Protein AF-A0A9P9CIY0-F1 (afdb_monomer_lite)

Radius of gyration: 30.83 Å; chains: 1; bounding box: 72×84×63 Å

Sequence (209 aa):
MYPQQQPYSSSSFGYASPVSPTHAPMHMIDPAAQAQISQLQQELQAAHARNNALQAQNRSMQPPPLPPQTSSSHSRLNEERRRRTDARNRVFCSTNRNGISSCAWHLTRNKPKEHAPRQAPSGFLNCGCSQKETLFEDSLARNGIGSVTAGEERVHPIIRRAMLAKLEQRYGYVDGDFEIDLRTGTWFQGQDPNTWEQTAQGQERARRR

Structure (mmCIF, N/CA/C/O backbone):
data_AF-A0A9P9CIY0-F1
#
_entry.id   AF-A0A9P9CIY0-F1
#
loop_
_atom_site.group_PDB
_atom_site.id
_atom_site.type_symbol
_atom_site.label_atom_id
_atom_site.label_alt_id
_atom_site.label_comp_id
_atom_site.label_asym_id
_atom_site.label_entity_id
_atom_site.label_seq_id
_atom_site.pdbx_PDB_ins_code
_atom_site.Cartn_x
_atom_site.Cartn_y
_atom_site.Cartn_z
_atom_site.occupancy
_atom_site.B_iso_or_equiv
_atom_site.auth_seq_id
_atom_site.auth_comp_id
_atom_site.auth_asym_id
_atom_site.auth_atom_id
_atom_site.pdbx_PDB_model_num
ATOM 1 N N . MET A 1 1 ? 33.592 45.085 -37.547 1.00 42.00 1 MET A N 1
ATOM 2 C CA . MET A 1 1 ? 32.997 46.435 -37.511 1.00 42.00 1 MET A CA 1
ATOM 3 C C . MET A 1 1 ? 31.913 46.442 -36.444 1.00 42.00 1 MET A C 1
ATOM 5 O O . MET A 1 1 ? 30.862 45.864 -36.660 1.00 42.00 1 MET A O 1
ATOM 9 N N . TYR A 1 2 ? 32.219 47.012 -35.279 1.00 46.00 2 TYR A N 1
ATOM 10 C CA . TYR A 1 2 ? 31.234 47.567 -34.343 1.00 46.00 2 TYR A CA 1
ATOM 11 C C . TYR A 1 2 ? 31.210 49.080 -34.585 1.00 46.00 2 TYR A C 1
ATOM 13 O O . TYR A 1 2 ? 32.252 49.635 -34.950 1.00 46.00 2 TYR A O 1
ATOM 21 N N . PRO A 1 3 ? 30.053 49.734 -34.424 1.00 50.56 3 PRO A N 1
ATOM 22 C CA . PRO A 1 3 ? 29.887 50.633 -33.270 1.00 50.56 3 PRO A CA 1
ATOM 23 C C . PRO A 1 3 ? 28.455 50.556 -32.669 1.00 50.56 3 PRO A C 1
ATOM 25 O O . PRO A 1 3 ? 27.530 50.129 -33.348 1.00 50.56 3 PRO A O 1
ATOM 28 N N . GLN A 1 4 ? 28.309 50.639 -31.334 1.00 41.03 4 GLN A N 1
ATOM 29 C CA . GLN A 1 4 ? 27.784 51.783 -30.536 1.00 41.03 4 GLN A CA 1
ATOM 30 C C . GLN A 1 4 ? 26.322 52.174 -30.838 1.00 41.03 4 GLN A C 1
ATOM 32 O O . GLN A 1 4 ? 25.926 52.165 -31.989 1.00 41.03 4 GLN A O 1
ATOM 37 N N . GLN A 1 5 ? 25.443 52.614 -29.935 1.00 39.28 5 GLN A N 1
ATOM 38 C CA . GLN A 1 5 ? 25.351 52.880 -28.489 1.00 39.28 5 GLN A CA 1
ATOM 39 C C . GLN A 1 5 ? 23.844 53.203 -28.257 1.00 39.28 5 GLN A C 1
ATOM 41 O O . GLN A 1 5 ? 23.178 53.662 -29.185 1.00 39.28 5 GLN A O 1
ATOM 46 N N . GLN A 1 6 ? 23.287 52.984 -27.058 1.00 43.06 6 GLN A N 1
ATOM 47 C CA . GLN A 1 6 ? 21.953 53.513 -26.682 1.00 43.06 6 GLN A CA 1
ATOM 48 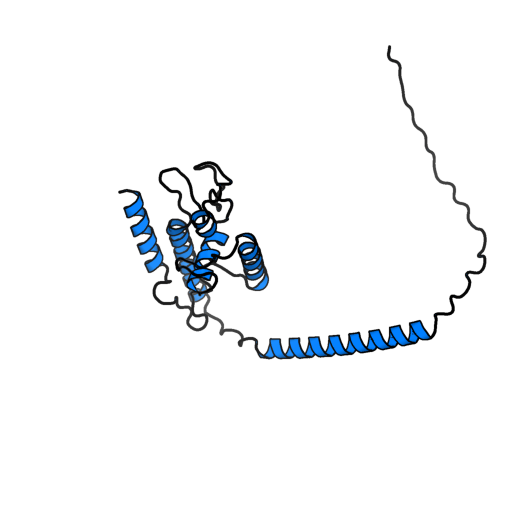C C . GLN A 1 6 ? 22.018 55.029 -26.377 1.00 43.06 6 GLN A C 1
ATOM 50 O O . GLN A 1 6 ? 23.130 55.510 -26.151 1.00 43.06 6 GLN A O 1
ATOM 55 N N . PRO A 1 7 ? 20.895 55.792 -26.313 1.00 48.75 7 PRO A N 1
ATOM 56 C CA . PRO A 1 7 ? 20.166 55.915 -25.031 1.00 48.75 7 PRO A CA 1
ATOM 57 C C . PRO A 1 7 ? 18.647 56.253 -25.082 1.00 48.75 7 PRO A C 1
ATOM 59 O O . PRO A 1 7 ? 18.113 56.785 -26.049 1.00 48.75 7 PRO A O 1
ATOM 62 N N . TYR A 1 8 ? 17.995 55.949 -23.951 1.00 37.72 8 TYR A N 1
ATOM 63 C CA . TYR A 1 8 ? 16.819 56.549 -23.289 1.00 37.72 8 TYR A CA 1
ATOM 64 C C . TYR A 1 8 ? 16.033 57.688 -23.965 1.00 37.72 8 TYR A C 1
ATOM 66 O O . TYR A 1 8 ? 16.590 58.744 -24.245 1.00 37.72 8 TYR A O 1
ATOM 74 N N . SER A 1 9 ? 14.697 57.570 -23.979 1.00 41.12 9 SER A N 1
ATOM 75 C CA . SER A 1 9 ? 13.764 58.500 -23.293 1.00 41.12 9 SER A CA 1
ATOM 76 C C . SER A 1 9 ? 12.299 58.136 -23.581 1.00 41.12 9 SER A C 1
ATOM 78 O O . SER A 1 9 ? 11.887 57.973 -24.724 1.00 41.12 9 SER A O 1
ATOM 80 N N . SER A 1 10 ? 11.474 58.010 -22.543 1.00 39.28 10 SER A N 1
ATOM 81 C CA . SER A 1 10 ? 10.015 58.083 -22.685 1.00 39.28 10 SER A CA 1
ATOM 82 C C . SER A 1 10 ? 9.456 58.770 -21.450 1.00 39.28 10 SER A C 1
ATOM 84 O O . SER A 1 10 ? 9.394 58.203 -20.361 1.00 39.28 10 SER A O 1
ATOM 86 N N . SER A 1 11 ? 9.153 60.046 -21.651 1.00 46.94 11 SER A N 1
ATOM 87 C CA . SER A 1 11 ? 8.618 60.980 -20.676 1.00 46.94 11 SER A CA 1
ATOM 88 C C . SER A 1 11 ? 7.122 60.753 -20.457 1.00 46.94 11 SER A C 1
ATOM 90 O O . SER A 1 11 ? 6.352 60.615 -21.401 1.00 46.94 11 SER A O 1
ATOM 92 N N . SER A 1 12 ? 6.765 60.724 -19.178 1.00 39.69 12 SER A N 1
ATOM 93 C CA . SER A 1 12 ? 5.656 61.419 -18.513 1.00 39.69 12 SER A CA 1
ATOM 94 C C . SER A 1 12 ? 4.345 61.705 -19.268 1.00 39.69 12 SER A C 1
ATOM 96 O O . SER A 1 12 ? 4.290 62.523 -20.178 1.00 39.69 12 SER A O 1
ATOM 98 N N . PHE A 1 13 ? 3.273 61.128 -18.715 1.00 45.28 13 PHE A N 1
ATOM 99 C CA . PHE A 1 13 ? 1.973 61.734 -18.383 1.00 45.28 13 PHE A CA 1
ATOM 100 C C . PHE A 1 13 ? 1.494 62.964 -19.176 1.00 45.28 13 PHE A C 1
ATOM 102 O O . PHE A 1 13 ? 1.947 64.084 -18.950 1.00 45.28 13 PHE A O 1
ATOM 109 N N . GLY A 1 14 ? 0.417 62.765 -19.939 1.00 39.88 14 GLY A N 1
ATOM 110 C CA . GLY A 1 14 ? -0.530 63.809 -20.325 1.00 39.88 14 GLY A CA 1
ATOM 111 C C . GLY A 1 14 ? -1.959 63.342 -20.044 1.00 39.88 14 GLY A C 1
ATOM 112 O O . GLY A 1 14 ? -2.453 62.430 -20.700 1.00 39.88 14 GLY A O 1
ATOM 113 N N . TYR A 1 15 ? -2.609 63.950 -19.051 1.00 43.97 15 TYR A N 1
ATOM 114 C CA . TYR A 1 15 ? -4.057 63.883 -18.855 1.00 43.97 15 TYR A CA 1
ATOM 115 C C . TYR A 1 15 ? -4.730 64.939 -19.739 1.00 43.97 15 TYR A C 1
ATOM 117 O O . TYR A 1 15 ? -4.345 66.102 -19.663 1.00 43.97 15 TYR A O 1
ATOM 125 N N . ALA A 1 16 ? -5.771 64.560 -20.487 1.00 40.66 16 ALA A N 1
ATOM 126 C CA . ALA A 1 16 ? -6.905 65.431 -20.819 1.00 40.66 16 ALA A CA 1
ATOM 127 C C . ALA A 1 16 ? -8.093 64.602 -21.358 1.00 40.66 16 ALA A C 1
ATOM 129 O O . ALA A 1 16 ? -8.028 64.017 -22.436 1.00 40.66 16 ALA A O 1
ATOM 130 N N . SER A 1 17 ? -9.169 64.560 -20.568 1.00 47.38 17 SER A N 1
ATOM 131 C CA . SER A 1 17 ? -10.551 64.163 -20.906 1.00 47.38 17 SER A CA 1
ATOM 132 C C . SER A 1 17 ? -11.209 65.151 -21.900 1.00 47.38 17 SER A C 1
ATOM 134 O O . SER A 1 17 ? -10.587 66.154 -22.241 1.00 47.38 17 SER A O 1
ATOM 136 N N . PRO A 1 18 ? -12.534 65.090 -22.153 1.00 52.06 18 PRO A N 1
ATOM 137 C CA . PRO A 1 18 ? -13.412 63.980 -22.551 1.00 52.06 18 PRO A CA 1
ATOM 138 C C . PRO A 1 18 ? -14.163 64.317 -23.864 1.00 52.06 18 PRO A C 1
ATOM 140 O O . PRO A 1 18 ? -14.346 65.486 -24.196 1.00 52.06 18 PRO A O 1
ATOM 143 N N . VAL A 1 19 ? -14.718 63.324 -24.568 1.00 49.69 19 VAL A N 1
ATOM 144 C CA . VAL A 1 19 ? -15.808 63.586 -25.529 1.00 49.69 19 VAL A CA 1
ATOM 145 C C . VAL A 1 19 ? -16.976 62.641 -25.249 1.00 49.69 19 VAL A C 1
ATOM 147 O O . VAL A 1 19 ? -16.803 61.438 -25.073 1.00 49.69 19 VAL A O 1
ATOM 150 N N . SER A 1 20 ? -18.139 63.269 -25.122 1.00 50.19 20 SER A N 1
ATOM 151 C CA . SER A 1 20 ? -19.445 62.805 -24.651 1.00 50.19 20 SER A CA 1
ATOM 152 C C . SER A 1 20 ? -20.074 61.630 -25.429 1.00 50.19 20 SER A C 1
ATOM 154 O O . SER A 1 20 ? -19.651 61.314 -26.540 1.00 50.19 20 SER A O 1
ATOM 156 N N . PRO A 1 21 ? -21.108 60.9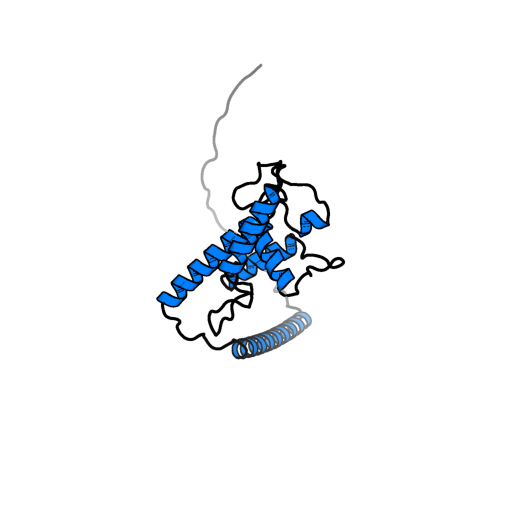81 -24.852 1.00 49.41 21 PRO A N 1
ATOM 157 C CA . PRO A 1 21 ? -21.546 59.645 -25.226 1.00 49.41 21 PRO A CA 1
ATOM 158 C C . PRO A 1 21 ? -22.520 59.677 -26.405 1.00 49.41 21 PRO A C 1
ATOM 160 O O . PRO A 1 21 ? -23.566 60.324 -26.353 1.00 49.41 21 PRO A O 1
ATOM 163 N N . THR A 1 22 ? -22.212 58.927 -27.458 1.00 50.44 22 THR A N 1
ATOM 164 C CA . THR A 1 22 ? -23.188 58.602 -28.502 1.00 50.44 22 THR A CA 1
ATOM 165 C C . THR A 1 22 ? -23.984 57.377 -28.054 1.00 50.44 22 THR A C 1
ATOM 167 O O . THR A 1 22 ? -23.409 56.386 -27.611 1.00 50.44 22 THR A O 1
ATOM 170 N N . HIS A 1 23 ? -25.312 57.488 -28.107 1.00 50.12 23 HIS A N 1
ATOM 171 C CA . HIS A 1 23 ? -26.296 56.474 -27.730 1.00 50.12 23 HIS A CA 1
ATOM 172 C C . HIS A 1 23 ? -25.893 55.036 -28.100 1.00 50.12 23 HIS A C 1
ATOM 174 O O . HIS A 1 23 ? -25.800 54.691 -29.276 1.00 50.12 23 HIS A O 1
ATOM 180 N N . ALA A 1 24 ? -25.756 54.179 -27.086 1.00 49.56 24 ALA A N 1
ATOM 181 C CA . ALA A 1 24 ? -25.871 52.741 -27.276 1.00 49.56 24 ALA A CA 1
ATOM 182 C C . ALA A 1 24 ? -27.353 52.404 -27.539 1.00 49.56 24 ALA A C 1
ATOM 184 O O . ALA A 1 24 ? -28.213 52.874 -26.786 1.00 49.56 24 ALA A O 1
ATOM 185 N N . PRO A 1 25 ? -27.695 51.611 -28.568 1.00 53.56 25 PRO A N 1
ATOM 186 C CA . PRO A 1 25 ? -29.052 51.106 -28.708 1.00 53.56 25 PRO A CA 1
ATOM 187 C C . PRO A 1 25 ? -29.365 50.204 -27.507 1.00 53.56 25 PRO A C 1
ATOM 189 O O . PRO A 1 25 ? -28.627 49.261 -27.218 1.00 53.56 25 PRO A O 1
ATOM 192 N N . MET A 1 26 ? -30.457 50.501 -26.793 1.00 51.59 26 MET A N 1
ATOM 193 C CA . MET A 1 26 ? -31.043 49.587 -25.812 1.00 51.59 26 MET A CA 1
ATOM 194 C C . MET A 1 26 ? -31.372 48.280 -26.536 1.00 51.59 26 MET A C 1
ATOM 196 O O . MET A 1 26 ? -32.333 48.216 -27.301 1.00 51.59 26 MET A O 1
ATOM 200 N N . HIS A 1 27 ? -30.547 47.253 -26.326 1.00 60.16 27 HIS A N 1
ATOM 201 C CA . HIS A 1 27 ? -30.843 45.885 -26.727 1.00 60.16 27 HIS A CA 1
ATOM 202 C C . HIS A 1 27 ? -32.187 45.500 -26.097 1.00 60.16 27 HIS A C 1
ATOM 204 O O . HIS A 1 27 ? -32.265 45.232 -24.898 1.00 60.16 27 HIS A O 1
ATOM 210 N N . MET A 1 28 ? -33.253 45.502 -26.899 1.00 58.22 28 MET A N 1
ATOM 211 C CA . MET A 1 28 ? -34.494 44.829 -26.539 1.00 58.22 28 MET A CA 1
ATOM 212 C C . MET A 1 28 ? -34.138 43.354 -26.368 1.00 58.22 28 MET A C 1
ATOM 214 O O . MET A 1 28 ? -33.798 42.674 -27.334 1.00 58.22 28 MET A O 1
ATOM 218 N N . ILE A 1 29 ? -34.098 42.891 -25.122 1.00 61.88 29 ILE A N 1
ATOM 219 C CA . ILE A 1 29 ? -33.856 41.484 -24.819 1.00 61.88 29 ILE A CA 1
ATOM 220 C C . ILE A 1 29 ? -35.045 40.719 -25.403 1.00 61.88 29 ILE A C 1
ATOM 222 O O . ILE A 1 29 ? -36.188 41.007 -25.051 1.00 61.88 29 ILE A O 1
ATOM 226 N N . ASP A 1 30 ? -34.766 39.790 -26.315 1.00 77.44 30 ASP A N 1
ATOM 227 C CA . ASP A 1 30 ? -35.775 38.967 -26.976 1.00 77.44 30 ASP A CA 1
ATOM 228 C C . ASP A 1 30 ? -36.685 38.306 -25.914 1.00 77.44 30 ASP A C 1
ATOM 230 O O . ASP A 1 30 ? -36.172 37.621 -25.021 1.00 77.44 30 ASP A O 1
ATOM 234 N N . PRO A 1 31 ? -38.016 38.510 -25.950 1.00 75.38 31 PRO A N 1
ATOM 235 C CA . PRO A 1 31 ? -38.934 37.906 -24.985 1.00 75.38 31 PRO A CA 1
ATOM 236 C C . PRO A 1 31 ? -38.856 36.371 -24.979 1.00 75.38 31 PRO A C 1
ATOM 238 O O . PRO A 1 31 ? -39.077 35.756 -23.934 1.00 75.38 31 PRO A O 1
ATOM 241 N N . ALA A 1 32 ? -38.470 35.741 -26.096 1.00 78.50 32 ALA A N 1
ATOM 242 C CA . ALA A 1 32 ? -38.203 34.306 -26.137 1.00 78.50 32 ALA A CA 1
ATOM 243 C C . ALA A 1 32 ? -36.954 33.935 -25.317 1.00 78.50 32 ALA A C 1
ATOM 245 O O . ALA A 1 32 ? -36.966 32.951 -24.576 1.00 78.50 32 ALA A O 1
ATOM 246 N N . ALA A 1 33 ? -35.906 34.763 -25.372 1.00 74.94 33 ALA A N 1
ATOM 247 C CA . ALA A 1 33 ? -34.714 34.586 -24.548 1.00 74.94 33 ALA A CA 1
ATOM 248 C C . ALA A 1 33 ? -35.019 34.805 -23.057 1.00 74.94 33 ALA A C 1
ATOM 250 O O . ALA A 1 33 ? -34.508 34.069 -22.215 1.00 74.94 33 ALA A O 1
ATOM 251 N N . GLN A 1 34 ? -35.890 35.760 -22.710 1.00 84.31 34 GLN A N 1
ATOM 252 C CA . GLN A 1 34 ? -36.326 35.966 -21.321 1.00 84.31 34 GLN A CA 1
ATOM 253 C C . GLN A 1 34 ? -37.101 34.762 -20.780 1.00 84.31 34 GLN A C 1
ATOM 255 O O . GLN A 1 34 ? -36.800 34.293 -19.683 1.00 84.31 34 GLN A O 1
ATOM 260 N N . ALA A 1 35 ? -38.037 34.214 -21.561 1.00 84.50 35 ALA A N 1
ATOM 261 C CA . ALA A 1 35 ? -38.781 33.016 -21.179 1.00 84.50 35 ALA A CA 1
ATOM 262 C C . ALA A 1 35 ? -37.852 31.807 -20.976 1.00 84.50 35 ALA A C 1
ATOM 264 O O . ALA A 1 35 ? -37.977 31.085 -19.985 1.00 84.50 35 ALA A O 1
ATOM 265 N N . GLN A 1 36 ? -36.868 31.630 -21.863 1.00 88.25 36 GLN A N 1
ATOM 266 C CA . GLN A 1 36 ? -35.876 30.563 -21.750 1.00 88.25 36 GLN A CA 1
ATOM 267 C C . GLN A 1 36 ? -34.981 30.731 -20.512 1.00 88.25 36 GLN A C 1
ATOM 269 O O . GLN A 1 36 ? -34.708 29.754 -19.814 1.00 88.25 36 GLN A O 1
ATOM 274 N N . ILE A 1 37 ? -34.558 31.959 -20.196 1.00 87.94 37 ILE A N 1
ATOM 275 C CA . ILE A 1 37 ? -33.783 32.256 -18.982 1.00 87.94 37 ILE A CA 1
ATOM 276 C C . ILE A 1 37 ? -34.601 31.925 -17.732 1.00 87.94 37 ILE A C 1
ATOM 278 O O . ILE A 1 37 ? -34.080 31.278 -16.825 1.00 87.94 37 ILE A O 1
ATOM 282 N N . SER A 1 38 ? -35.876 32.315 -17.683 1.00 91.50 38 SER A N 1
ATOM 283 C CA . SER A 1 38 ? -36.748 32.005 -16.547 1.00 91.50 38 SER A CA 1
ATOM 284 C C . SER A 1 38 ? -36.964 30.500 -16.373 1.00 91.50 38 SER A C 1
ATOM 286 O O . SER A 1 38 ? -36.884 30.000 -15.250 1.00 91.50 38 SER A O 1
ATOM 288 N N . GLN A 1 39 ? -37.161 29.760 -17.467 1.00 91.62 39 GLN A N 1
ATOM 289 C CA . GLN A 1 39 ? -37.286 28.303 -17.418 1.00 91.62 39 GLN A CA 1
ATOM 290 C C . GLN A 1 39 ? -35.998 27.642 -16.903 1.00 91.62 39 GLN A C 1
ATOM 292 O O . GLN A 1 39 ? -36.045 26.823 -15.983 1.00 91.62 39 GLN A O 1
ATOM 297 N N . LEU A 1 40 ? -34.837 28.041 -17.430 1.00 92.06 40 LEU A N 1
ATOM 298 C CA . LEU A 1 40 ? -33.540 27.518 -16.990 1.00 92.06 40 LEU A CA 1
ATOM 299 C C . LEU A 1 40 ? -33.260 27.837 -15.517 1.00 92.06 40 LEU A C 1
ATOM 301 O O . LEU A 1 40 ? -32.731 26.995 -14.792 1.00 92.06 40 LEU A O 1
ATOM 305 N N . GLN A 1 41 ? -33.639 29.028 -15.047 1.00 92.56 41 GLN A N 1
ATOM 306 C CA . GLN A 1 41 ? -33.523 29.404 -13.637 1.00 92.56 41 GLN A CA 1
ATOM 307 C C . GLN A 1 41 ? -34.388 28.513 -12.738 1.00 92.56 41 GLN A C 1
ATOM 309 O O . GLN A 1 41 ? -33.926 28.079 -11.679 1.00 92.56 41 GLN A O 1
ATOM 314 N N . GLN A 1 42 ? -35.610 28.193 -13.166 1.00 94.62 42 GLN A N 1
ATOM 315 C CA . GLN A 1 42 ? -36.506 27.301 -12.433 1.00 94.62 42 GLN A CA 1
ATOM 316 C C . GLN A 1 42 ? -35.961 25.864 -12.378 1.00 94.62 42 GLN A C 1
ATOM 318 O O . GLN A 1 42 ? -35.978 25.229 -11.319 1.00 94.62 42 GLN A O 1
ATOM 323 N N . GLU A 1 43 ? -35.409 25.363 -13.484 1.00 92.31 43 GLU A N 1
ATOM 324 C CA . GLU A 1 43 ? -34.760 24.049 -13.539 1.00 92.31 43 GLU A CA 1
ATOM 325 C C . GLU A 1 43 ? -33.527 23.975 -12.626 1.00 92.31 43 GLU A C 1
ATOM 327 O O . GLU A 1 43 ? -33.364 22.998 -11.887 1.00 92.31 43 GLU A O 1
ATOM 332 N N . LEU A 1 44 ? -32.703 25.028 -12.605 1.00 92.69 44 LEU A N 1
ATOM 333 C CA . LEU A 1 44 ? -31.554 25.155 -11.703 1.00 92.69 44 LEU A CA 1
ATOM 334 C C . LEU A 1 44 ? -31.983 25.117 -10.236 1.00 92.69 44 LEU A C 1
ATOM 336 O O . LEU A 1 44 ? -31.412 24.366 -9.445 1.00 92.69 44 LEU A O 1
ATOM 340 N N . GLN A 1 45 ? -33.018 25.874 -9.867 1.00 94.12 45 GLN A N 1
ATOM 341 C CA . GLN A 1 45 ? -33.553 25.867 -8.504 1.00 94.12 45 GLN A CA 1
ATOM 342 C C . GLN A 1 45 ? -34.072 24.479 -8.106 1.00 94.12 45 GLN A C 1
ATOM 344 O O . GLN A 1 45 ? -33.747 23.981 -7.025 1.00 94.12 45 GLN A O 1
ATOM 349 N N . ALA A 1 46 ? -34.804 23.805 -8.996 1.00 93.56 46 ALA A N 1
ATOM 350 C CA . ALA A 1 46 ? -35.293 22.449 -8.758 1.00 93.56 46 ALA A CA 1
ATOM 351 C C . ALA A 1 46 ? -34.152 21.417 -8.653 1.00 93.56 46 ALA A C 1
ATOM 353 O O . ALA A 1 46 ? -34.239 20.457 -7.880 1.00 93.56 46 ALA A O 1
ATOM 354 N N . ALA A 1 47 ? -33.074 21.583 -9.421 1.00 89.50 47 ALA A N 1
ATOM 355 C CA . ALA A 1 47 ? -31.880 20.744 -9.334 1.00 89.50 47 ALA A CA 1
ATOM 356 C C . ALA A 1 47 ? -31.092 20.991 -8.034 1.00 89.50 47 ALA A C 1
ATOM 358 O O . ALA A 1 47 ? -30.613 20.039 -7.412 1.00 89.50 47 ALA A O 1
ATOM 359 N N . HIS A 1 48 ? -31.002 22.244 -7.580 1.00 91.88 48 HIS A N 1
ATOM 360 C CA . HIS A 1 48 ? -30.393 22.598 -6.297 1.00 91.88 48 HIS A CA 1
ATOM 361 C C . HIS A 1 48 ? -31.175 22.020 -5.115 1.00 91.88 48 HIS A C 1
ATOM 363 O O . HIS A 1 48 ? -30.573 21.419 -4.225 1.00 91.88 48 HIS A O 1
ATOM 369 N N . ALA A 1 49 ? -32.506 22.119 -5.128 1.00 92.12 49 ALA A N 1
ATOM 370 C CA . ALA A 1 49 ? -33.354 21.531 -4.092 1.00 92.12 49 ALA A CA 1
ATOM 371 C C . ALA A 1 49 ? -33.166 20.006 -3.995 1.00 92.12 49 ALA A C 1
ATOM 373 O O . ALA A 1 49 ? -32.984 19.472 -2.899 1.00 92.12 49 ALA A O 1
ATOM 374 N N . ARG A 1 50 ? -33.117 19.311 -5.141 1.00 90.94 50 ARG A N 1
ATOM 375 C CA . ARG A 1 50 ? -32.839 17.865 -5.202 1.00 90.94 50 ARG A CA 1
ATOM 376 C C . ARG A 1 50 ? -31.455 17.511 -4.655 1.00 90.94 50 ARG A C 1
ATOM 378 O O . ARG A 1 50 ? -31.342 16.585 -3.857 1.00 90.94 50 ARG A O 1
ATOM 385 N N . ASN A 1 51 ? -30.417 18.262 -5.026 1.00 88.56 51 ASN A N 1
ATOM 386 C CA . ASN A 1 51 ? -29.069 18.049 -4.493 1.00 88.56 51 ASN A CA 1
ATOM 387 C C . ASN A 1 51 ? -29.006 18.259 -2.976 1.00 88.56 51 ASN A C 1
ATOM 389 O O . ASN A 1 51 ? -28.398 17.452 -2.277 1.00 88.56 51 ASN A O 1
ATOM 393 N N . ASN A 1 52 ? -29.665 19.292 -2.454 1.00 90.19 52 ASN A N 1
ATOM 394 C CA . ASN A 1 52 ? -29.708 19.551 -1.016 1.00 90.19 52 ASN A CA 1
ATOM 395 C C . ASN A 1 52 ? -30.432 18.430 -0.258 1.00 90.19 52 ASN A C 1
ATOM 397 O O . ASN A 1 52 ? -29.953 17.995 0.788 1.00 90.19 52 ASN A O 1
ATOM 401 N N . ALA A 1 53 ? -31.536 17.911 -0.803 1.00 86.31 53 ALA A N 1
ATOM 402 C CA . ALA A 1 53 ? -32.253 16.777 -0.221 1.00 86.31 53 ALA A CA 1
ATOM 403 C C . ALA A 1 53 ? -31.394 15.499 -0.198 1.00 86.31 53 ALA A C 1
ATOM 405 O O . ALA A 1 53 ? -31.313 14.828 0.830 1.00 86.31 53 ALA A O 1
ATOM 406 N N . LEU A 1 54 ? -30.688 15.200 -1.294 1.00 82.50 54 LEU A N 1
ATOM 407 C CA . LEU A 1 54 ? -29.758 14.067 -1.363 1.00 82.50 54 LEU A CA 1
ATOM 408 C C . LEU A 1 54 ? -28.577 14.233 -0.398 1.00 82.50 54 LEU A C 1
ATOM 410 O O . LEU A 1 54 ? -28.174 13.274 0.255 1.00 82.50 54 LEU A O 1
ATOM 414 N N . GLN A 1 55 ? -28.038 15.446 -0.250 1.00 82.00 55 GLN A N 1
ATOM 415 C CA . GLN A 1 55 ? -26.984 15.727 0.730 1.00 82.00 55 GLN A CA 1
ATOM 416 C C . GLN A 1 55 ? -27.477 15.571 2.174 1.00 82.00 55 GLN A C 1
ATOM 418 O O . GLN A 1 55 ? -26.742 15.043 3.009 1.00 82.00 55 GLN A O 1
ATOM 423 N N . ALA A 1 56 ? -28.712 15.984 2.473 1.00 79.81 56 ALA A N 1
ATOM 424 C CA . ALA A 1 56 ? -29.325 15.790 3.785 1.00 79.81 56 ALA A CA 1
ATOM 425 C C . ALA A 1 56 ? -29.537 14.298 4.100 1.00 79.81 56 ALA A C 1
ATOM 427 O O . ALA A 1 56 ? -29.189 13.849 5.192 1.00 79.81 56 ALA A O 1
ATOM 428 N N . GLN A 1 57 ? -30.008 13.509 3.128 1.00 80.31 57 GLN A N 1
ATOM 429 C CA . GLN A 1 57 ? -30.103 12.051 3.264 1.00 80.31 57 GLN A CA 1
ATOM 430 C C . GLN A 1 57 ? -28.725 11.407 3.472 1.00 80.31 57 GLN A C 1
ATOM 432 O O . GLN A 1 57 ? -28.564 10.564 4.352 1.00 80.31 57 GLN A O 1
ATOM 437 N N . ASN A 1 58 ? -27.701 11.852 2.742 1.00 74.06 58 ASN A N 1
ATOM 438 C CA . ASN A 1 58 ? -26.343 11.329 2.892 1.00 74.06 58 ASN A CA 1
ATOM 439 C C . ASN A 1 58 ? -25.743 11.654 4.275 1.00 74.06 58 ASN A C 1
ATOM 441 O O . ASN A 1 58 ? -25.056 10.825 4.863 1.00 74.06 58 ASN A O 1
ATOM 445 N N . ARG A 1 59 ? -26.067 12.824 4.852 1.00 72.56 59 ARG A N 1
ATOM 446 C CA . ARG A 1 59 ? -25.736 13.147 6.253 1.00 72.56 59 ARG A CA 1
ATOM 447 C C . ARG A 1 59 ? -26.445 12.229 7.250 1.00 72.56 59 ARG A C 1
ATOM 449 O O . ARG A 1 59 ? -25.834 11.844 8.236 1.00 72.56 59 ARG A O 1
ATOM 456 N N . SER A 1 60 ? -27.697 11.844 6.992 1.00 68.50 60 SER A N 1
ATOM 457 C CA . SER A 1 60 ? -28.437 10.915 7.865 1.00 68.50 60 SER A CA 1
ATOM 458 C C . SER A 1 60 ? -27.931 9.467 7.808 1.00 68.50 60 SER A C 1
ATOM 460 O O . SER A 1 60 ? -28.171 8.705 8.738 1.00 68.50 60 SER A O 1
ATOM 462 N N . MET A 1 61 ? -27.199 9.102 6.749 1.00 67.69 61 MET A N 1
ATOM 463 C CA . MET A 1 61 ? -26.513 7.811 6.629 1.00 67.69 61 MET A CA 1
ATOM 464 C C . MET A 1 61 ? -25.055 7.852 7.108 1.00 67.69 61 MET A C 1
ATOM 466 O O . MET A 1 61 ? -24.352 6.845 7.002 1.00 67.69 61 MET A O 1
ATOM 470 N N . GLN A 1 62 ? -24.574 8.984 7.640 1.00 63.19 62 GLN A N 1
ATOM 471 C CA . GLN A 1 62 ? -23.265 9.002 8.283 1.00 63.19 62 GLN A CA 1
ATOM 472 C C . GLN A 1 62 ? -23.322 8.159 9.563 1.00 63.19 62 GLN A C 1
ATOM 474 O O . GLN A 1 62 ? -24.236 8.340 10.370 1.00 63.19 62 GLN A O 1
ATOM 479 N N . PRO A 1 63 ? -22.357 7.245 9.771 1.00 59.72 63 PRO A N 1
ATOM 480 C CA . PRO A 1 63 ? -22.274 6.511 11.021 1.00 59.72 63 PRO A CA 1
ATOM 481 C C . PRO A 1 63 ? -22.150 7.504 12.189 1.00 59.72 63 PRO A C 1
ATOM 483 O O . PRO A 1 63 ? -21.531 8.563 12.026 1.00 59.72 63 PRO A O 1
ATOM 486 N N . PRO A 1 64 ? -22.741 7.193 13.356 1.00 66.69 64 PRO A N 1
ATOM 487 C CA . PRO A 1 64 ? -22.638 8.051 14.527 1.00 66.69 64 PRO A CA 1
ATOM 488 C C . PRO A 1 64 ? -21.164 8.319 14.872 1.00 66.69 64 PRO A C 1
ATOM 490 O O . PRO A 1 64 ? -20.308 7.465 14.610 1.00 66.69 64 PRO A O 1
ATOM 493 N N . PRO A 1 65 ? -20.849 9.490 15.458 1.00 54.69 65 PRO A N 1
ATOM 494 C CA . PRO A 1 65 ? -19.498 9.783 15.909 1.00 54.69 65 PRO A CA 1
ATOM 495 C C . PRO A 1 65 ? -19.042 8.682 16.869 1.00 54.69 65 PRO A C 1
ATOM 497 O O . PRO A 1 65 ? -19.741 8.345 17.827 1.00 54.69 65 PRO A O 1
ATOM 500 N N . LEU A 1 66 ? -17.886 8.090 16.565 1.00 60.94 66 LEU A N 1
ATOM 501 C CA . LEU A 1 66 ? -17.277 7.047 17.383 1.00 60.94 66 LEU A CA 1
ATOM 502 C C . LEU A 1 66 ? -17.086 7.570 18.820 1.00 60.94 66 LEU A C 1
ATOM 504 O O . LEU A 1 66 ? -16.744 8.745 18.995 1.00 60.94 66 LEU A O 1
ATOM 508 N N . PRO A 1 67 ? -17.297 6.730 19.852 1.00 54.12 67 PRO A N 1
ATOM 509 C CA . PRO A 1 67 ? -17.047 7.124 21.233 1.00 54.12 67 PRO A CA 1
ATOM 510 C C . PRO A 1 67 ? -15.586 7.576 21.404 1.00 54.12 67 PRO A C 1
ATOM 512 O O . PRO A 1 67 ? -14.705 7.064 20.705 1.00 54.12 67 PRO A O 1
ATOM 515 N N . PRO A 1 68 ? -15.303 8.520 22.322 1.00 49.03 68 PRO A N 1
ATOM 516 C CA . PRO A 1 68 ? -13.949 9.002 22.557 1.00 49.03 68 PRO A CA 1
ATOM 517 C C . PRO A 1 68 ? -13.088 7.848 23.074 1.00 49.03 68 PRO A C 1
ATOM 519 O O . PRO A 1 68 ? -13.216 7.422 24.222 1.00 49.03 68 PRO A O 1
ATOM 522 N N . GLN A 1 69 ? -12.227 7.309 22.212 1.00 51.50 69 GLN A N 1
ATOM 523 C CA . GLN A 1 69 ? -11.241 6.323 22.628 1.00 51.50 69 GLN A CA 1
ATOM 524 C C . GLN A 1 69 ? -10.184 7.036 23.483 1.00 51.50 69 GLN A C 1
ATOM 526 O O . GLN A 1 69 ? -9.796 8.176 23.213 1.00 51.50 69 GLN A O 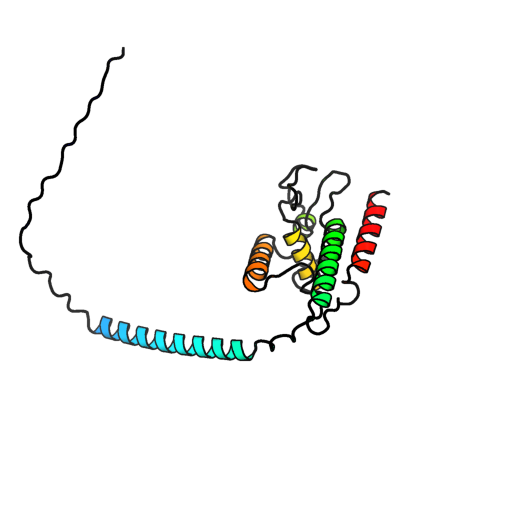1
ATOM 531 N N . THR A 1 70 ? -9.745 6.393 24.559 1.00 54.59 70 THR A N 1
ATOM 532 C CA . THR A 1 70 ? -8.791 6.981 25.499 1.00 54.59 70 THR A CA 1
ATOM 533 C C . THR A 1 70 ? -7.439 7.224 24.816 1.00 54.59 70 THR A C 1
ATOM 535 O O . THR A 1 70 ? -7.018 6.495 23.919 1.00 54.59 70 THR A O 1
ATOM 538 N N . SER A 1 71 ? -6.717 8.269 25.221 1.00 61.28 71 SER A N 1
ATOM 539 C CA . SER A 1 71 ? -5.446 8.670 24.592 1.00 61.28 71 SER A CA 1
ATOM 540 C C . SER A 1 71 ? -4.380 7.559 24.569 1.00 61.28 71 SER A C 1
ATOM 542 O O . SER A 1 71 ? -3.540 7.529 23.669 1.00 61.28 71 SER A O 1
ATOM 544 N N . SER A 1 72 ? -4.435 6.613 25.513 1.00 63.34 72 SER A N 1
ATOM 545 C CA . SER A 1 72 ? -3.540 5.452 25.581 1.00 63.34 72 SER A CA 1
ATOM 546 C C . SER A 1 72 ? -3.875 4.340 24.578 1.00 63.34 72 SER A C 1
ATOM 548 O O . SER A 1 72 ? -2.966 3.647 24.122 1.00 63.34 72 SER A O 1
ATOM 550 N N . SER A 1 73 ? -5.144 4.158 24.194 1.00 68.50 73 SER A N 1
ATOM 551 C CA . SER A 1 73 ? -5.508 3.179 23.161 1.00 68.50 73 SER A CA 1
ATOM 552 C C . SER A 1 73 ? -5.124 3.683 21.770 1.00 68.50 73 SER A C 1
ATOM 554 O O . SER A 1 73 ? -4.603 2.917 20.958 1.00 68.50 73 SER A O 1
ATOM 556 N N . HIS A 1 74 ? -5.277 4.989 21.527 1.00 73.50 74 HIS A N 1
ATOM 557 C CA . HIS A 1 74 ? -4.840 5.634 20.289 1.00 73.50 74 HIS A CA 1
ATOM 558 C C . HIS A 1 74 ? -3.325 5.541 20.071 1.00 73.50 74 HIS A C 1
ATOM 560 O O . HIS A 1 74 ? -2.886 5.243 18.960 1.00 73.50 74 HIS A O 1
ATOM 566 N N . SER A 1 75 ? -2.509 5.758 21.109 1.00 83.38 75 SER A N 1
ATOM 567 C CA . SER A 1 75 ? -1.048 5.673 20.974 1.00 83.38 75 SER A CA 1
ATOM 568 C C . SER A 1 75 ? -0.580 4.250 20.662 1.00 83.38 75 SER A C 1
ATOM 570 O O . SER A 1 75 ? 0.249 4.057 19.772 1.00 83.38 75 SER A O 1
ATOM 572 N N . ARG A 1 76 ? -1.167 3.246 21.325 1.00 88.44 76 ARG A N 1
ATOM 573 C CA . ARG A 1 76 ? -0.885 1.833 21.052 1.00 88.44 76 ARG A CA 1
ATOM 574 C C . ARG A 1 76 ? -1.235 1.457 19.612 1.00 88.44 76 ARG A C 1
ATOM 576 O O . ARG A 1 76 ? -0.415 0.851 18.928 1.00 88.44 76 ARG A O 1
ATOM 583 N N . LEU A 1 77 ? -2.429 1.821 19.150 1.00 89.50 77 LEU A N 1
ATOM 584 C CA . LEU A 1 77 ? -2.897 1.481 17.807 1.00 89.50 77 LEU A CA 1
ATOM 585 C C . LEU A 1 77 ? -2.048 2.155 16.717 1.00 89.50 77 LEU A C 1
ATOM 587 O O . LEU A 1 77 ? -1.761 1.539 15.693 1.00 89.50 77 LEU A O 1
ATOM 591 N N . ASN A 1 78 ? -1.573 3.380 16.955 1.00 91.06 78 ASN A N 1
ATOM 592 C CA . ASN A 1 78 ? -0.647 4.061 16.048 1.00 91.06 78 ASN A CA 1
ATOM 593 C C . ASN A 1 78 ? 0.702 3.335 15.938 1.00 91.06 78 ASN A C 1
ATOM 595 O O . ASN A 1 78 ? 1.218 3.165 14.832 1.00 91.06 78 ASN A O 1
ATOM 599 N N . GLU A 1 79 ? 1.257 2.869 17.058 1.00 93.94 79 GLU A N 1
ATOM 600 C CA . GLU A 1 79 ? 2.496 2.085 17.040 1.00 93.94 79 GLU A CA 1
ATOM 601 C C . GLU A 1 79 ? 2.290 0.729 16.352 1.00 93.94 79 GLU A C 1
ATOM 603 O O . GLU A 1 79 ? 3.119 0.298 15.552 1.00 93.94 79 GLU A O 1
ATOM 608 N N . GLU A 1 80 ? 1.155 0.070 16.589 1.00 94.81 80 GLU A N 1
ATOM 609 C CA . GLU A 1 80 ? 0.792 -1.152 15.871 1.00 94.81 80 GLU A CA 1
ATOM 610 C C . GLU A 1 80 ? 0.701 -0.909 14.354 1.00 94.81 80 GLU A C 1
ATOM 612 O O . GLU A 1 80 ? 1.316 -1.649 13.580 1.00 94.81 80 GLU A O 1
ATOM 617 N N . ARG A 1 81 ? 0.030 0.164 13.910 1.00 95.00 81 ARG A N 1
ATOM 618 C CA . ARG A 1 81 ? -0.030 0.550 12.487 1.00 95.00 81 ARG A CA 1
ATOM 619 C C . ARG A 1 81 ? 1.355 0.763 11.896 1.00 95.00 81 ARG A C 1
ATOM 621 O O . ARG A 1 81 ? 1.634 0.277 10.798 1.00 95.00 81 ARG A O 1
ATOM 628 N N . ARG A 1 82 ? 2.236 1.452 12.624 1.00 96.44 82 ARG A N 1
ATOM 629 C CA . ARG A 1 82 ? 3.615 1.692 12.195 1.00 96.44 82 ARG A CA 1
ATOM 630 C C . ARG A 1 82 ? 4.381 0.383 12.021 1.00 96.44 82 ARG A C 1
ATOM 632 O O . ARG A 1 82 ? 4.908 0.135 10.939 1.00 96.44 82 ARG A O 1
ATOM 639 N N . ARG A 1 83 ? 4.377 -0.492 13.033 1.00 97.56 83 ARG A N 1
ATOM 640 C CA . ARG A 1 83 ? 5.059 -1.797 12.966 1.00 97.56 83 ARG A CA 1
ATOM 641 C C . ARG A 1 83 ? 4.552 -2.658 11.814 1.00 97.56 83 ARG A C 1
ATOM 643 O O . ARG A 1 83 ? 5.350 -3.253 11.085 1.00 97.56 83 ARG A O 1
ATOM 650 N N . ARG A 1 84 ? 3.234 -2.677 11.598 1.00 96.88 84 ARG A N 1
ATOM 651 C CA . ARG A 1 84 ? 2.621 -3.366 10.457 1.00 96.88 84 ARG A CA 1
ATOM 652 C C . ARG A 1 84 ? 3.085 -2.780 9.125 1.00 96.88 84 ARG A C 1
ATOM 654 O O . ARG A 1 84 ? 3.493 -3.540 8.248 1.00 96.88 84 ARG A O 1
ATOM 661 N N . THR A 1 85 ? 3.056 -1.456 8.982 1.00 97.88 85 THR A N 1
ATOM 662 C CA . THR A 1 85 ? 3.499 -0.752 7.768 1.00 97.88 85 THR A CA 1
ATOM 663 C C . THR A 1 85 ? 4.958 -1.093 7.451 1.00 97.88 85 THR A C 1
ATOM 665 O O . THR A 1 85 ? 5.285 -1.473 6.326 1.00 97.88 85 THR A O 1
ATOM 668 N N . ASP A 1 86 ? 5.836 -1.055 8.455 1.00 97.75 86 ASP A N 1
ATOM 669 C CA . ASP A 1 86 ? 7.258 -1.383 8.310 1.00 97.75 86 ASP A CA 1
ATOM 670 C C . ASP A 1 86 ? 7.479 -2.857 7.937 1.00 97.75 86 ASP A C 1
ATOM 672 O O . ASP A 1 86 ? 8.352 -3.196 7.131 1.00 97.75 86 ASP A O 1
ATOM 676 N N . ALA A 1 87 ? 6.687 -3.770 8.501 1.00 98.06 87 ALA A N 1
ATOM 677 C CA . ALA A 1 87 ? 6.703 -5.175 8.113 1.00 98.06 87 ALA A CA 1
ATOM 678 C C . ALA A 1 87 ? 6.237 -5.379 6.663 1.00 98.06 87 ALA A C 1
ATOM 680 O O . ALA A 1 87 ? 6.916 -6.057 5.890 1.00 98.06 87 ALA A O 1
ATOM 681 N N . ARG A 1 88 ? 5.141 -4.736 6.252 1.00 97.44 88 ARG A N 1
ATOM 682 C CA . ARG A 1 88 ? 4.628 -4.811 4.877 1.00 97.44 88 ARG A CA 1
ATOM 683 C C . ARG A 1 88 ? 5.595 -4.201 3.866 1.00 97.44 88 ARG A C 1
ATOM 685 O O . ARG A 1 88 ? 5.795 -4.783 2.804 1.00 97.44 88 ARG A O 1
ATOM 692 N N . ASN A 1 89 ? 6.277 -3.109 4.202 1.00 97.50 89 ASN A N 1
ATOM 693 C CA . ASN A 1 89 ? 7.337 -2.553 3.358 1.00 97.50 89 ASN A CA 1
ATOM 694 C C . ASN A 1 89 ? 8.474 -3.558 3.117 1.00 97.50 89 ASN A C 1
ATOM 696 O O . ASN A 1 89 ? 8.944 -3.695 1.988 1.00 97.50 89 ASN A O 1
ATOM 700 N N . ARG A 1 90 ? 8.880 -4.327 4.135 1.00 96.12 90 ARG A N 1
ATOM 701 C CA . ARG A 1 90 ? 9.885 -5.400 3.981 1.00 96.12 90 ARG A CA 1
ATOM 702 C C . ARG A 1 90 ? 9.391 -6.578 3.129 1.00 96.12 90 ARG A C 1
ATOM 704 O O . ARG A 1 90 ? 10.179 -7.268 2.478 1.00 96.12 90 ARG A O 1
ATOM 711 N N . VAL A 1 91 ? 8.084 -6.817 3.121 1.00 95.38 91 VAL A N 1
ATOM 712 C CA . VAL A 1 91 ? 7.458 -7.852 2.292 1.00 95.38 91 VAL A CA 1
ATOM 713 C C . VAL A 1 91 ? 7.378 -7.395 0.833 1.00 95.38 91 VAL A C 1
ATOM 715 O O . VAL A 1 91 ? 7.942 -8.044 -0.047 1.00 95.38 91 VAL A O 1
ATOM 718 N N . PHE A 1 92 ? 6.731 -6.259 0.573 1.00 95.25 92 PHE A N 1
ATOM 719 C CA . PHE A 1 92 ? 6.324 -5.849 -0.775 1.00 95.25 92 PHE A CA 1
ATOM 720 C C . PHE A 1 92 ? 7.284 -4.886 -1.472 1.00 95.25 92 PHE A C 1
ATOM 722 O O . PHE A 1 92 ? 7.325 -4.850 -2.700 1.00 95.25 92 PHE A O 1
ATOM 729 N N . CYS A 1 93 ? 8.046 -4.099 -0.714 1.00 96.06 93 CYS A N 1
ATOM 730 C CA . CYS A 1 93 ? 8.830 -2.987 -1.257 1.00 96.06 93 CYS A CA 1
ATOM 731 C C . CYS A 1 93 ? 10.342 -3.253 -1.262 1.00 96.06 93 CYS A C 1
ATOM 733 O O . CYS A 1 93 ? 11.105 -2.443 -1.791 1.00 96.06 93 CYS A O 1
ATOM 735 N N . SER A 1 94 ? 10.797 -4.373 -0.695 1.00 93.75 94 SER A N 1
ATOM 736 C CA . SER A 1 94 ? 12.212 -4.743 -0.702 1.00 93.75 94 SER A CA 1
ATOM 737 C C . SER A 1 94 ? 12.734 -5.042 -2.104 1.00 93.75 94 SER A C 1
ATOM 739 O O . SER A 1 94 ? 12.045 -5.607 -2.954 1.00 93.75 94 SER A O 1
ATOM 741 N N . THR A 1 95 ? 13.998 -4.697 -2.327 1.00 93.69 95 THR A N 1
ATOM 742 C CA . THR A 1 95 ? 14.721 -5.056 -3.542 1.00 93.69 95 THR A CA 1
ATOM 743 C C . THR A 1 95 ? 15.098 -6.536 -3.535 1.00 93.69 95 THR A C 1
ATOM 745 O O . THR A 1 95 ? 15.366 -7.139 -2.494 1.00 93.69 95 THR A O 1
ATOM 748 N N . ASN A 1 96 ? 15.116 -7.144 -4.718 1.00 91.25 96 ASN A N 1
ATOM 749 C CA . ASN A 1 96 ? 15.674 -8.481 -4.904 1.00 91.25 96 ASN A CA 1
ATOM 750 C C . ASN A 1 96 ? 17.219 -8.448 -4.895 1.00 91.25 96 ASN A C 1
ATOM 752 O O . ASN A 1 96 ? 17.834 -7.389 -4.769 1.00 91.25 96 ASN A O 1
ATOM 756 N N . ARG A 1 97 ? 17.865 -9.608 -5.089 1.00 90.19 97 ARG A N 1
ATOM 757 C CA . ARG A 1 97 ? 19.340 -9.721 -5.165 1.00 90.19 97 ARG A CA 1
ATOM 758 C C . ARG A 1 97 ? 19.961 -8.804 -6.226 1.00 90.19 97 ARG A C 1
ATOM 760 O O . ARG A 1 97 ? 21.039 -8.249 -6.013 1.00 90.19 97 ARG A O 1
ATOM 767 N N . ASN A 1 98 ? 19.237 -8.578 -7.320 1.00 92.50 98 ASN A N 1
ATOM 768 C CA . ASN A 1 98 ? 19.659 -7.700 -8.409 1.00 92.50 98 ASN A CA 1
ATOM 769 C C . ASN A 1 98 ? 19.472 -6.215 -8.073 1.00 92.50 98 ASN A C 1
ATOM 771 O O . ASN A 1 98 ? 19.841 -5.372 -8.876 1.00 92.50 98 ASN A O 1
ATOM 775 N N . GLY A 1 99 ? 18.923 -5.868 -6.905 1.00 94.12 99 GLY A N 1
ATOM 776 C CA . GLY A 1 99 ? 18.674 -4.487 -6.509 1.00 94.12 99 GLY A CA 1
ATOM 777 C C . GLY A 1 99 ? 17.429 -3.868 -7.146 1.00 94.12 99 GLY A C 1
ATOM 778 O O . GLY A 1 99 ? 17.333 -2.645 -7.184 1.00 94.12 99 GLY A O 1
ATOM 779 N N . ILE A 1 100 ? 16.502 -4.680 -7.660 1.00 95.31 100 ILE A N 1
ATOM 780 C CA . ILE A 1 100 ? 15.266 -4.225 -8.309 1.00 95.31 100 ILE A CA 1
ATOM 781 C C . ILE A 1 100 ? 14.072 -4.488 -7.385 1.00 95.31 100 ILE A C 1
ATOM 783 O O . ILE A 1 100 ? 13.905 -5.602 -6.889 1.00 95.31 100 ILE A O 1
ATOM 787 N N . SER A 1 101 ? 13.217 -3.486 -7.199 1.00 96.25 101 SER A N 1
ATOM 788 C CA . SER A 1 101 ? 11.897 -3.577 -6.568 1.00 96.25 101 SER A CA 1
ATOM 789 C C . SER A 1 101 ? 10.801 -3.140 -7.548 1.00 96.25 101 SER A C 1
ATOM 791 O O . SER A 1 101 ? 10.985 -2.250 -8.377 1.00 96.25 101 SER A O 1
ATOM 793 N N . SER A 1 102 ? 9.641 -3.790 -7.512 1.00 95.62 102 SER A N 1
ATOM 794 C CA . SER A 1 102 ? 8.519 -3.478 -8.405 1.00 95.62 102 SER A CA 1
ATOM 795 C C . SER A 1 102 ? 7.207 -3.812 -7.714 1.00 95.62 102 SER A C 1
ATOM 797 O O . SER A 1 102 ? 7.117 -4.857 -7.077 1.00 95.62 102 SER A O 1
ATOM 799 N N . CYS A 1 103 ? 6.183 -2.972 -7.883 1.00 94.50 103 CYS A N 1
ATOM 800 C CA . CYS A 1 103 ? 4.845 -3.293 -7.389 1.00 94.50 103 CYS A CA 1
ATOM 801 C C . CYS A 1 103 ? 4.234 -4.457 -8.192 1.00 94.50 103 CYS A C 1
ATOM 803 O O . CYS A 1 103 ? 4.695 -4.768 -9.303 1.00 94.50 103 CYS A O 1
ATOM 805 N N . ALA A 1 104 ? 3.188 -5.084 -7.648 1.00 91.31 104 ALA A N 1
ATOM 806 C CA . ALA A 1 104 ? 2.555 -6.260 -8.242 1.00 91.31 104 ALA A CA 1
ATOM 807 C C . ALA A 1 104 ? 2.010 -5.976 -9.654 1.00 91.31 104 ALA A C 1
ATOM 809 O O . ALA A 1 104 ? 2.275 -6.744 -10.582 1.00 91.31 104 ALA A O 1
ATOM 810 N N . TRP A 1 105 ? 1.343 -4.837 -9.864 1.00 91.88 105 TRP A N 1
ATOM 811 C CA . TRP A 1 105 ? 0.874 -4.426 -11.190 1.00 91.88 105 TRP A CA 1
ATOM 812 C C . TRP A 1 105 ? 1.992 -4.375 -12.247 1.00 91.88 105 TRP A C 1
ATOM 814 O O . TRP A 1 105 ? 1.866 -4.969 -13.318 1.00 91.88 105 TRP A O 1
ATOM 824 N N . HIS A 1 106 ? 3.119 -3.717 -11.945 1.00 93.75 106 HIS A N 1
ATOM 825 C CA . HIS A 1 106 ? 4.244 -3.611 -12.884 1.00 93.75 106 HIS A CA 1
ATOM 826 C C . HIS A 1 106 ? 4.967 -4.948 -13.085 1.00 93.75 106 HIS A C 1
ATOM 828 O O . HIS A 1 106 ? 5.524 -5.181 -14.160 1.00 93.75 106 HIS A O 1
ATOM 834 N N . LEU A 1 107 ? 4.966 -5.819 -12.070 1.00 90.25 107 LEU A N 1
ATOM 835 C CA . LEU A 1 107 ? 5.553 -7.154 -12.156 1.00 90.25 107 LEU A CA 1
ATOM 836 C C . LEU A 1 107 ? 4.735 -8.060 -13.085 1.00 90.25 107 LEU A C 1
ATOM 838 O O . LEU A 1 107 ? 5.295 -8.629 -14.015 1.00 90.25 107 LEU A O 1
ATOM 842 N N . THR A 1 108 ? 3.414 -8.131 -12.891 1.00 88.50 108 THR A N 1
ATOM 843 C CA . THR A 1 108 ? 2.512 -8.974 -13.707 1.00 88.50 108 THR A CA 1
ATOM 844 C C . THR A 1 108 ? 2.508 -8.606 -15.190 1.00 88.50 108 THR A C 1
ATOM 846 O O . THR A 1 108 ? 2.329 -9.470 -16.040 1.00 88.50 108 THR A O 1
ATOM 849 N N . ARG A 1 109 ? 2.737 -7.330 -15.517 1.00 89.75 109 ARG A N 1
ATOM 850 C CA . ARG A 1 109 ? 2.764 -6.817 -16.899 1.00 89.75 109 ARG A CA 1
ATOM 851 C C . ARG A 1 109 ? 4.165 -6.694 -17.490 1.00 89.75 109 ARG A C 1
ATOM 853 O O . ARG A 1 109 ? 4.306 -6.119 -18.567 1.00 89.75 109 ARG A O 1
ATOM 860 N N . ASN A 1 110 ? 5.185 -7.161 -16.767 1.00 88.94 110 ASN A N 1
ATOM 861 C CA . ASN A 1 110 ? 6.597 -7.043 -17.127 1.00 88.94 110 ASN A CA 1
ATOM 862 C C . ASN A 1 110 ? 6.980 -5.643 -17.648 1.00 88.94 110 ASN A C 1
ATOM 864 O O . ASN A 1 110 ? 7.631 -5.482 -18.680 1.00 88.94 110 ASN A O 1
ATOM 868 N N . LYS A 1 111 ? 6.506 -4.602 -16.959 1.00 92.50 111 LYS A N 1
ATOM 869 C CA . LYS A 1 111 ? 6.750 -3.221 -17.375 1.00 92.50 111 LYS A CA 1
ATOM 870 C C . LYS A 1 111 ? 8.182 -2.791 -17.033 1.00 92.50 111 LYS A C 1
ATOM 872 O O . LYS A 1 111 ? 8.710 -3.217 -15.988 1.00 92.50 111 LYS A O 1
ATOM 877 N N . PRO A 1 112 ? 8.791 -1.934 -17.879 1.00 91.19 112 PRO A N 1
ATOM 878 C CA . PRO A 1 112 ? 10.138 -1.426 -17.655 1.00 91.19 112 PRO A CA 1
ATOM 879 C C . PRO A 1 112 ? 10.228 -0.689 -16.318 1.00 91.19 112 PRO A C 1
ATOM 881 O O . PRO A 1 112 ? 9.234 -0.184 -15.792 1.00 91.19 112 PRO A O 1
ATOM 884 N N . LYS A 1 113 ? 11.429 -0.684 -15.740 1.00 95.12 113 LYS A N 1
ATOM 885 C CA . LYS A 1 113 ? 11.708 0.034 -14.496 1.00 95.12 113 LYS A CA 1
ATOM 886 C C . LYS A 1 113 ? 12.082 1.472 -14.828 1.00 95.12 113 LYS A C 1
ATOM 888 O O . LYS A 1 113 ? 12.839 1.706 -15.761 1.00 95.12 113 LYS A O 1
ATOM 893 N N . GLU A 1 114 ? 11.530 2.402 -14.062 1.00 97.00 114 GLU A N 1
ATOM 894 C CA . GLU A 1 114 ? 11.808 3.833 -14.161 1.00 97.00 114 GLU A CA 1
ATOM 895 C C . GLU A 1 114 ? 13.195 4.167 -13.603 1.00 97.00 114 GLU A C 1
ATOM 897 O O . GLU A 1 114 ? 13.920 4.977 -14.171 1.00 97.00 114 GLU A O 1
ATOM 902 N N . HIS A 1 115 ? 13.600 3.493 -12.523 1.00 97.12 115 HIS A N 1
ATOM 903 C CA . HIS A 1 115 ? 14.909 3.678 -11.902 1.00 97.12 115 HIS A CA 1
ATOM 904 C C . HIS A 1 115 ? 15.782 2.437 -12.074 1.00 97.12 115 HIS A C 1
ATOM 906 O O . HIS A 1 115 ? 15.330 1.306 -11.855 1.00 97.12 115 HIS A O 1
ATOM 912 N N . ALA A 1 116 ? 17.062 2.648 -12.388 1.00 96.94 116 ALA A N 1
ATOM 913 C CA . ALA A 1 116 ? 18.045 1.573 -12.479 1.00 96.94 116 ALA A CA 1
ATOM 914 C C . ALA A 1 116 ? 18.220 0.847 -11.125 1.00 96.94 116 ALA A C 1
ATOM 916 O O . ALA A 1 116 ? 17.835 1.379 -10.076 1.00 96.94 116 ALA A O 1
ATOM 917 N N . PRO A 1 117 ? 18.784 -0.374 -11.106 1.00 96.81 117 PRO A N 1
ATOM 918 C CA . PRO A 1 117 ? 18.918 -1.150 -9.878 1.00 96.81 117 PRO A CA 1
ATOM 919 C C . PRO A 1 117 ? 19.612 -0.383 -8.746 1.00 96.81 117 PRO A C 1
ATOM 921 O O . PRO A 1 117 ? 20.648 0.241 -8.955 1.00 96.81 117 PRO A O 1
ATOM 924 N N . ARG A 1 118 ? 19.043 -0.443 -7.535 1.00 93.94 118 ARG A N 1
ATOM 925 C CA . ARG A 1 118 ? 19.493 0.280 -6.325 1.00 93.94 118 ARG A CA 1
ATOM 926 C C . ARG A 1 118 ? 19.488 1.815 -6.432 1.00 93.94 118 ARG A C 1
ATOM 928 O O . ARG A 1 118 ? 20.010 2.466 -5.536 1.00 93.94 118 ARG A O 1
ATOM 935 N N . GLN A 1 119 ? 18.883 2.388 -7.476 1.00 97.00 119 GLN A N 1
ATOM 936 C CA . GLN A 1 119 ? 18.789 3.841 -7.683 1.00 97.00 119 GLN A CA 1
ATOM 937 C C . GLN A 1 119 ? 17.380 4.416 -7.461 1.00 97.00 119 GLN A C 1
ATOM 939 O O . GLN A 1 119 ? 17.142 5.582 -7.762 1.00 97.00 119 GLN A O 1
ATOM 944 N N . ALA A 1 120 ? 16.428 3.625 -6.956 1.00 96.62 120 ALA A N 1
ATOM 945 C CA . ALA A 1 120 ? 15.112 4.154 -6.604 1.00 96.62 120 ALA A CA 1
ATOM 946 C C . ALA A 1 120 ? 15.227 5.137 -5.417 1.00 96.62 120 ALA A C 1
ATOM 948 O O . ALA A 1 120 ? 15.925 4.820 -4.447 1.00 96.62 120 ALA A O 1
ATOM 949 N N . PRO A 1 121 ? 14.550 6.301 -5.458 1.00 96.94 121 PRO A N 1
ATOM 950 C CA . PRO A 1 121 ? 14.515 7.228 -4.331 1.00 96.94 121 PRO A CA 1
ATOM 951 C C . PRO A 1 121 ? 13.942 6.589 -3.059 1.00 96.94 121 PRO A C 1
ATOM 953 O O . PRO A 1 121 ? 13.148 5.646 -3.116 1.00 96.94 121 PRO A O 1
ATOM 956 N N . SER A 1 122 ? 14.297 7.138 -1.893 1.00 94.81 122 SER A N 1
ATOM 957 C CA . SER A 1 122 ? 13.714 6.693 -0.621 1.00 94.81 122 SER A CA 1
ATOM 958 C C . SER A 1 122 ? 12.189 6.836 -0.648 1.00 94.81 122 SER A C 1
ATOM 960 O O . SER A 1 122 ? 11.664 7.874 -1.046 1.00 94.81 122 SER A O 1
ATOM 962 N N . GLY A 1 123 ? 11.476 5.784 -0.243 1.00 96.00 123 GLY A N 1
ATOM 963 C CA . GLY A 1 123 ? 10.013 5.732 -0.311 1.00 96.00 123 GLY A CA 1
ATOM 964 C C . GLY A 1 123 ? 9.440 5.323 -1.675 1.00 96.00 123 GLY A C 1
ATOM 965 O O . GLY A 1 123 ? 8.217 5.244 -1.797 1.00 96.00 123 GLY A O 1
ATOM 966 N N . PHE A 1 124 ? 10.276 5.008 -2.670 1.00 97.62 124 PHE A N 1
ATOM 967 C CA . PHE A 1 124 ? 9.861 4.586 -4.013 1.00 97.62 124 PHE A CA 1
ATOM 968 C C . PHE A 1 124 ? 10.459 3.229 -4.411 1.00 97.62 124 PHE A C 1
ATOM 970 O O . PHE A 1 124 ? 11.469 2.778 -3.872 1.00 97.62 124 PHE A O 1
ATOM 977 N N . LEU A 1 125 ? 9.803 2.555 -5.358 1.00 97.50 125 LEU A N 1
ATOM 978 C CA . LEU A 1 125 ? 10.273 1.322 -5.989 1.00 97.50 125 LEU A CA 1
ATOM 979 C C . LEU A 1 125 ? 10.933 1.627 -7.338 1.00 97.50 125 LEU A C 1
ATOM 981 O O . LEU A 1 125 ? 10.667 2.665 -7.939 1.00 97.50 125 LEU A O 1
ATOM 985 N N . ASN A 1 126 ? 11.719 0.695 -7.890 1.00 98.06 126 ASN A N 1
ATOM 986 C CA . ASN A 1 126 ? 12.328 0.889 -9.216 1.00 98.06 126 ASN A CA 1
ATOM 987 C C . ASN A 1 126 ? 11.301 1.072 -10.341 1.00 98.06 126 ASN A C 1
ATOM 989 O O . ASN A 1 126 ? 11.637 1.615 -11.384 1.00 98.06 126 ASN A O 1
ATOM 993 N N . CYS A 1 127 ? 10.054 0.636 -10.158 1.00 96.38 127 CYS A N 1
ATOM 994 C CA . CYS A 1 127 ? 8.969 0.881 -11.109 1.00 96.38 127 CYS A CA 1
ATOM 995 C C . CYS A 1 127 ? 8.314 2.273 -10.992 1.00 96.38 127 CYS A C 1
ATOM 997 O O . CYS A 1 127 ? 7.268 2.469 -11.599 1.00 96.38 127 CYS A O 1
ATOM 999 N N . GLY A 1 128 ? 8.840 3.185 -10.165 1.00 96.81 128 GLY A N 1
ATOM 1000 C CA . GLY A 1 128 ? 8.310 4.548 -10.005 1.00 96.81 128 GLY A CA 1
ATOM 1001 C C . GLY A 1 128 ? 7.108 4.682 -9.068 1.00 96.81 128 GLY A C 1
ATOM 1002 O O . GLY A 1 128 ? 6.669 5.785 -8.747 1.00 96.81 128 GLY A O 1
ATOM 1003 N N . CYS A 1 129 ? 6.554 3.566 -8.588 1.00 97.25 129 CYS A N 1
ATOM 1004 C CA . CYS A 1 129 ? 5.492 3.601 -7.584 1.00 97.25 129 CYS A CA 1
ATOM 1005 C C . CYS A 1 129 ? 6.062 3.934 -6.207 1.00 97.25 129 CYS A C 1
ATOM 1007 O O . CYS A 1 129 ? 7.155 3.482 -5.860 1.00 97.25 129 CYS A O 1
ATOM 1009 N N . SER A 1 130 ? 5.293 4.655 -5.395 1.00 97.81 130 SER A N 1
ATOM 1010 C CA . SER A 1 130 ? 5.653 4.846 -3.991 1.00 97.81 130 SER A CA 1
ATOM 1011 C C . SER A 1 130 ? 5.374 3.582 -3.170 1.00 97.81 130 SER A C 1
ATOM 1013 O O . SER A 1 130 ? 4.573 2.714 -3.542 1.00 97.81 130 SER A O 1
ATOM 1015 N N . GLN A 1 131 ? 6.025 3.477 -2.015 1.00 97.94 131 GLN A N 1
ATOM 1016 C CA . GLN A 1 131 ? 5.754 2.419 -1.044 1.00 97.94 131 GLN A CA 1
ATOM 1017 C C . GLN A 1 131 ? 4.291 2.458 -0.591 1.00 97.94 131 GLN A C 1
ATOM 1019 O O . GLN A 1 131 ? 3.614 1.435 -0.632 1.00 97.94 131 GLN A O 1
ATOM 1024 N N . LYS A 1 132 ? 3.764 3.652 -0.281 1.00 97.81 132 LYS A N 1
ATOM 1025 C CA . LYS A 1 132 ? 2.353 3.846 0.087 1.00 97.81 132 LYS A CA 1
ATOM 1026 C C . LYS A 1 132 ? 1.396 3.343 -0.990 1.00 97.81 132 LYS A C 1
ATOM 1028 O O . LYS A 1 132 ? 0.452 2.624 -0.685 1.00 97.81 132 LYS A O 1
ATOM 1033 N N . GLU A 1 133 ? 1.658 3.683 -2.253 1.00 97.38 133 GLU A N 1
ATOM 1034 C CA . GLU A 1 133 ? 0.857 3.199 -3.380 1.00 97.38 133 GLU A CA 1
ATOM 1035 C C . GLU A 1 133 ? 0.876 1.674 -3.471 1.00 97.38 133 GLU A C 1
ATOM 1037 O O . GLU A 1 133 ? -0.148 1.069 -3.764 1.00 97.38 133 GLU A O 1
ATOM 1042 N N . THR A 1 134 ? 2.029 1.053 -3.229 1.00 96.69 134 THR A N 1
ATOM 1043 C CA . THR A 1 134 ? 2.185 -0.405 -3.296 1.00 96.69 134 THR A CA 1
ATOM 1044 C C . THR A 1 134 ? 1.446 -1.101 -2.155 1.00 96.69 134 THR A C 1
ATOM 1046 O O . THR A 1 134 ? 0.752 -2.087 -2.390 1.00 96.69 134 THR A O 1
ATOM 1049 N N . LEU A 1 135 ? 1.534 -0.567 -0.934 1.00 97.06 135 LEU A N 1
ATOM 1050 C CA . LEU A 1 135 ? 0.785 -1.091 0.209 1.00 97.06 135 LEU A CA 1
ATOM 1051 C C . LEU A 1 135 ? -0.723 -0.929 0.018 1.00 97.06 135 LEU A C 1
ATOM 1053 O O . LEU A 1 135 ? -1.477 -1.858 0.294 1.00 97.06 135 LEU A O 1
ATOM 1057 N N . PHE A 1 136 ? -1.152 0.212 -0.520 1.00 97.12 136 PHE A N 1
ATOM 1058 C CA . PHE A 1 136 ? -2.550 0.453 -0.854 1.00 97.12 136 PHE A CA 1
ATOM 1059 C C . PHE A 1 136 ? -3.052 -0.500 -1.950 1.00 97.12 136 PHE A C 1
ATOM 1061 O O . PHE A 1 136 ? -4.147 -1.035 -1.822 1.00 97.12 136 PHE A O 1
ATOM 1068 N N . GLU A 1 137 ? -2.248 -0.785 -2.985 1.00 95.00 137 GLU A N 1
ATOM 1069 C CA . GLU A 1 137 ? -2.573 -1.796 -4.011 1.00 95.00 137 GLU A CA 1
ATOM 1070 C C . GLU A 1 137 ? -2.858 -3.169 -3.388 1.00 95.00 137 GLU A C 1
ATOM 1072 O O . GLU A 1 137 ? -3.823 -3.836 -3.760 1.00 95.00 137 GLU A O 1
ATOM 1077 N N . ASP A 1 138 ? -2.014 -3.597 -2.449 1.00 93.38 138 ASP A N 1
ATOM 1078 C CA . ASP A 1 138 ? -2.172 -4.885 -1.776 1.00 93.38 138 ASP A CA 1
ATOM 1079 C C . ASP A 1 138 ? -3.387 -4.898 -0.840 1.00 93.38 138 ASP A C 1
ATOM 1081 O O . ASP A 1 138 ? -4.144 -5.868 -0.852 1.00 93.38 138 ASP A O 1
ATOM 1085 N N . SER A 1 139 ? -3.623 -3.823 -0.082 1.00 94.06 139 SER A N 1
ATOM 1086 C CA . SER A 1 139 ? -4.818 -3.702 0.763 1.00 94.06 139 SER A CA 1
ATOM 1087 C C . SER A 1 139 ? -6.106 -3.729 -0.062 1.00 94.06 139 SER A C 1
ATOM 1089 O O . SER A 1 139 ? -7.037 -4.443 0.299 1.00 94.06 139 SER A O 1
ATOM 1091 N N . LEU A 1 140 ? -6.160 -3.042 -1.209 1.00 93.00 140 LEU A N 1
ATOM 1092 C CA . LEU A 1 140 ? -7.306 -3.130 -2.122 1.00 93.00 140 LEU A CA 1
ATOM 1093 C C . LEU A 1 140 ? -7.549 -4.574 -2.573 1.00 93.00 140 LEU A C 1
ATOM 1095 O O . LEU A 1 140 ? -8.659 -5.085 -2.432 1.00 93.00 140 LEU A O 1
ATOM 1099 N N . ALA A 1 141 ? -6.502 -5.259 -3.030 1.00 90.00 141 ALA A N 1
ATOM 1100 C CA . ALA A 1 141 ? -6.625 -6.620 -3.536 1.00 90.00 141 ALA A CA 1
ATOM 1101 C C . ALA A 1 141 ? -7.069 -7.623 -2.458 1.00 90.00 141 ALA A C 1
ATOM 1103 O O . ALA A 1 141 ? -7.868 -8.517 -2.734 1.00 90.00 141 ALA A O 1
ATOM 1104 N N . ARG A 1 142 ? -6.594 -7.461 -1.216 1.00 88.56 142 ARG A N 1
ATOM 1105 C CA . ARG A 1 142 ? -7.023 -8.268 -0.058 1.00 88.56 142 ARG A CA 1
ATOM 1106 C C . ARG A 1 142 ? -8.490 -8.065 0.305 1.00 88.56 142 ARG A C 1
ATOM 1108 O 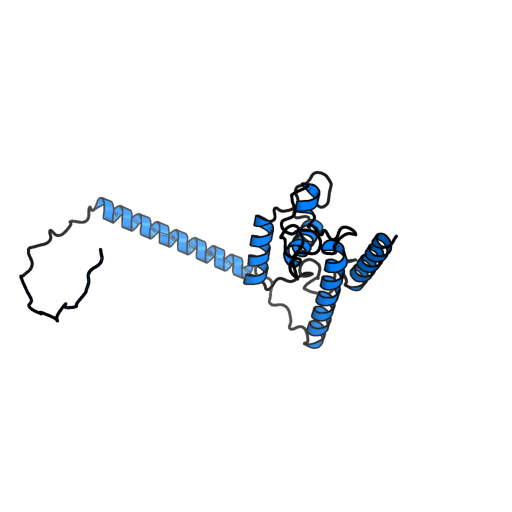O . ARG A 1 142 ? -9.108 -8.989 0.819 1.00 88.56 142 ARG A O 1
ATOM 1115 N N . ASN A 1 143 ? -9.032 -6.890 0.005 1.00 89.19 143 ASN A N 1
ATOM 1116 C CA . ASN A 1 143 ? -10.430 -6.532 0.231 1.00 89.19 143 ASN A CA 1
ATOM 1117 C C . ASN A 1 143 ? -11.289 -6.693 -1.040 1.00 89.19 143 ASN A C 1
ATOM 1119 O O . ASN A 1 143 ? -12.359 -6.101 -1.149 1.00 89.19 143 ASN A O 1
ATOM 1123 N N . GLY A 1 144 ? -10.827 -7.487 -2.015 1.00 86.31 144 GLY A N 1
ATOM 1124 C CA . GLY A 1 144 ? -11.593 -7.836 -3.215 1.00 86.31 144 GLY A CA 1
ATOM 1125 C C . GLY A 1 144 ? -11.622 -6.763 -4.309 1.00 86.31 144 GLY A C 1
ATOM 1126 O O . GLY A 1 144 ? -12.354 -6.913 -5.283 1.00 86.31 144 GLY A O 1
ATOM 1127 N N . ILE A 1 145 ? -10.830 -5.693 -4.193 1.00 86.62 145 ILE A N 1
ATOM 1128 C CA . ILE A 1 145 ? -10.742 -4.624 -5.196 1.00 86.62 145 ILE A CA 1
ATOM 1129 C C . ILE A 1 145 ? -9.487 -4.836 -6.049 1.00 86.62 145 ILE A C 1
ATOM 1131 O O . ILE A 1 145 ? -8.374 -4.514 -5.634 1.00 86.62 145 ILE A O 1
ATOM 1135 N N . GLY A 1 146 ? -9.675 -5.356 -7.265 1.00 73.00 146 GLY A N 1
ATOM 1136 C CA . GLY A 1 146 ? -8.574 -5.757 -8.148 1.00 73.00 146 GLY A CA 1
ATOM 1137 C C . GLY A 1 146 ? -7.874 -6.995 -7.589 1.00 73.00 146 GLY A C 1
ATOM 1138 O O . GLY A 1 146 ? -6.936 -6.885 -6.802 1.00 73.00 146 GLY A O 1
ATOM 1139 N N . SER A 1 147 ? -8.371 -8.178 -7.950 1.00 67.31 147 SER A N 1
ATOM 1140 C CA . SER A 1 147 ? -8.083 -9.430 -7.246 1.00 67.31 147 SER A CA 1
ATOM 1141 C C . S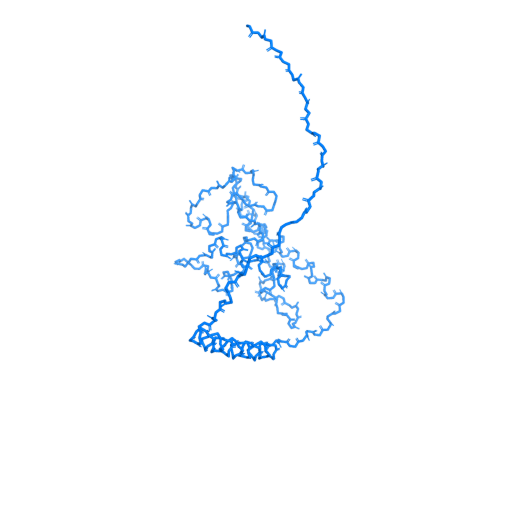ER A 1 147 ? -6.609 -9.875 -7.246 1.00 67.31 147 SER A C 1
ATOM 1143 O O . SER A 1 147 ? -5.762 -9.464 -8.045 1.00 67.31 147 SER A O 1
ATOM 1145 N N . VAL A 1 148 ? -6.316 -10.763 -6.291 1.00 58.81 148 VAL A N 1
ATOM 1146 C CA . VAL A 1 148 ? -5.052 -11.487 -6.106 1.00 58.81 148 VAL A CA 1
ATOM 1147 C C . VAL A 1 148 ? -4.965 -12.737 -7.000 1.00 58.81 148 VAL A C 1
ATOM 1149 O O . VAL A 1 148 ? -3.863 -13.251 -7.199 1.00 58.81 148 VAL A O 1
ATOM 1152 N N . THR A 1 149 ? -6.083 -13.228 -7.548 1.00 56.06 149 THR A N 1
ATOM 1153 C CA . THR A 1 149 ? -6.132 -14.446 -8.376 1.00 56.06 149 THR A CA 1
ATOM 1154 C C . THR A 1 149 ? -5.596 -14.237 -9.793 1.00 56.06 149 THR A C 1
ATOM 1156 O O . THR A 1 149 ? -5.744 -13.179 -10.405 1.00 56.06 149 THR A O 1
ATOM 1159 N N . ALA A 1 150 ? -4.955 -15.280 -10.327 1.00 44.59 150 ALA A N 1
ATOM 1160 C CA . ALA A 1 150 ? -4.444 -15.298 -11.691 1.00 44.59 150 ALA A CA 1
ATOM 1161 C C . ALA A 1 150 ? -5.604 -15.162 -12.694 1.00 44.59 150 ALA A C 1
ATOM 1163 O O . ALA A 1 150 ? -6.446 -16.050 -12.785 1.00 44.59 150 ALA A O 1
ATOM 1164 N N . GLY A 1 151 ? -5.638 -14.045 -13.423 1.00 52.56 151 GLY A N 1
ATOM 1165 C CA . GLY A 1 151 ? -6.644 -13.756 -14.451 1.00 52.56 151 GLY A CA 1
ATOM 1166 C C . GLY A 1 151 ? -7.322 -12.392 -14.309 1.00 52.56 151 GLY A C 1
ATOM 1167 O O . GLY A 1 151 ? -7.843 -11.887 -15.297 1.00 52.56 151 GLY A O 1
ATOM 1168 N N . GLU A 1 152 ? -7.263 -11.759 -13.134 1.00 58.34 152 GLU A N 1
ATOM 1169 C CA . GLU A 1 152 ? -7.897 -10.456 -12.898 1.00 58.34 152 GLU A CA 1
ATOM 1170 C C . GLU A 1 152 ? -6.894 -9.298 -12.783 1.00 58.34 152 GLU A C 1
ATOM 1172 O O . GLU A 1 152 ? -5.741 -9.436 -12.362 1.00 58.34 152 GLU A O 1
ATOM 1177 N N . GLU A 1 153 ? -7.334 -8.121 -13.226 1.00 70.50 153 GLU A N 1
ATOM 1178 C CA . GLU A 1 153 ? -6.501 -6.939 -13.404 1.00 70.50 153 GLU A CA 1
ATOM 1179 C C . GLU A 1 153 ? -6.304 -6.189 -12.077 1.00 70.50 153 GLU A C 1
ATOM 1181 O O . GLU A 1 153 ? -7.222 -5.574 -11.535 1.00 70.50 153 GLU A O 1
ATOM 1186 N N . ARG A 1 154 ? -5.066 -6.211 -11.554 1.00 86.00 154 ARG A N 1
ATOM 1187 C CA . ARG A 1 154 ? -4.628 -5.302 -10.480 1.00 86.00 154 ARG A CA 1
ATOM 1188 C C . ARG A 1 154 ? -4.986 -3.859 -10.844 1.00 86.00 154 ARG A C 1
ATOM 1190 O O . ARG A 1 154 ? -4.858 -3.460 -12.003 1.00 86.00 154 ARG A O 1
ATOM 1197 N N . VAL A 1 155 ? -5.367 -3.060 -9.848 1.00 89.44 155 VAL A N 1
ATOM 1198 C CA . VAL A 1 155 ? -5.768 -1.665 -10.071 1.00 89.44 155 VAL A CA 1
ATOM 1199 C C . VAL A 1 155 ? -4.625 -0.878 -10.715 1.00 89.44 155 VAL A C 1
ATOM 1201 O O . VAL A 1 155 ? -3.510 -0.827 -10.186 1.00 89.44 155 VAL A O 1
ATOM 1204 N N . HIS A 1 156 ? -4.917 -0.246 -11.854 1.00 91.00 156 HIS A N 1
ATOM 1205 C CA . HIS A 1 156 ? -3.949 0.537 -12.616 1.00 91.00 156 HIS A CA 1
ATOM 1206 C C . HIS A 1 156 ? -3.294 1.636 -11.747 1.00 91.00 156 HIS A C 1
ATOM 1208 O O . HIS A 1 156 ? -4.011 2.310 -10.997 1.00 91.00 156 HIS A O 1
ATOM 1214 N N . PRO A 1 157 ? -1.973 1.897 -11.871 1.00 93.31 157 PRO A N 1
ATOM 1215 C CA . PRO A 1 157 ? -1.259 2.857 -11.024 1.00 93.31 157 PRO A CA 1
ATOM 1216 C C . PRO A 1 157 ? -1.884 4.256 -10.982 1.00 93.31 157 PRO A C 1
ATOM 1218 O O . PRO A 1 157 ? -1.968 4.852 -9.912 1.00 93.31 157 PRO A O 1
ATOM 1221 N N . ILE A 1 158 ? -2.376 4.758 -12.122 1.00 93.31 158 ILE A N 1
ATOM 1222 C CA . ILE A 1 158 ? -3.040 6.074 -12.211 1.00 93.31 158 ILE A CA 1
ATOM 1223 C C . ILE A 1 158 ? -4.302 6.124 -11.339 1.00 93.31 158 ILE A C 1
ATOM 1225 O O . ILE A 1 158 ? -4.461 7.047 -10.541 1.00 93.31 158 ILE A O 1
ATOM 1229 N N . ILE A 1 159 ? -5.177 5.120 -11.460 1.00 93.25 159 ILE A N 1
ATOM 1230 C CA . ILE A 1 159 ? -6.436 5.049 -10.702 1.00 93.25 159 ILE A CA 1
ATOM 1231 C C . ILE A 1 159 ? -6.120 4.921 -9.215 1.00 93.25 159 ILE A C 1
ATOM 1233 O O . ILE A 1 159 ? -6.614 5.691 -8.396 1.00 93.25 159 ILE A O 1
ATOM 1237 N N . ARG A 1 160 ? -5.225 3.994 -8.876 1.00 94.38 160 ARG A N 1
ATOM 1238 C CA . ARG A 1 160 ? -4.805 3.747 -7.502 1.00 94.38 160 ARG A CA 1
ATOM 1239 C C . ARG A 1 160 ? -4.226 4.996 -6.833 1.00 94.38 160 ARG A C 1
ATOM 1241 O O . ARG A 1 160 ? -4.602 5.301 -5.707 1.00 94.38 160 ARG A O 1
ATOM 1248 N N . ARG A 1 161 ? -3.333 5.722 -7.514 1.00 95.88 161 ARG A N 1
ATOM 1249 C CA . ARG A 1 161 ? -2.736 6.970 -7.010 1.00 95.88 161 ARG A CA 1
ATOM 1250 C C . ARG A 1 161 ? -3.805 8.024 -6.738 1.00 95.88 161 ARG A C 1
ATOM 1252 O O . ARG A 1 161 ? -3.795 8.638 -5.675 1.00 95.88 161 ARG A O 1
ATOM 1259 N N . ALA A 1 162 ? -4.736 8.210 -7.674 1.00 96.56 162 ALA A N 1
ATOM 1260 C CA . ALA A 1 162 ? -5.825 9.167 -7.510 1.00 96.56 162 ALA A CA 1
ATOM 1261 C C . ALA A 1 162 ? -6.742 8.794 -6.331 1.00 96.56 162 ALA A C 1
ATOM 1263 O O . ALA A 1 162 ? -7.094 9.661 -5.533 1.00 96.56 162 ALA A O 1
ATOM 1264 N N . MET A 1 163 ? -7.085 7.509 -6.188 1.00 96.00 163 MET A N 1
ATOM 1265 C CA . MET A 1 163 ? -7.882 7.008 -5.064 1.00 96.00 163 MET A CA 1
ATOM 1266 C C . MET A 1 163 ? -7.174 7.228 -3.728 1.00 96.00 163 MET A C 1
ATOM 1268 O O . MET A 1 163 ? -7.773 7.803 -2.821 1.00 96.00 163 MET A O 1
ATOM 1272 N N . LEU A 1 164 ? -5.901 6.834 -3.620 1.00 97.38 164 LEU A N 1
ATOM 1273 C CA . LEU A 1 164 ? -5.113 7.008 -2.402 1.00 97.38 164 LEU A CA 1
ATOM 1274 C C . LEU A 1 164 ? -5.055 8.481 -1.990 1.00 97.38 164 LEU A C 1
ATOM 1276 O O . LEU A 1 164 ? -5.388 8.805 -0.856 1.00 97.38 164 LEU A O 1
ATOM 1280 N N . ALA A 1 165 ? -4.734 9.377 -2.928 1.00 97.38 165 ALA A N 1
ATOM 1281 C CA . ALA A 1 165 ? -4.671 10.810 -2.655 1.00 97.38 165 ALA A CA 1
ATOM 1282 C C . ALA A 1 165 ? -6.010 11.360 -2.137 1.00 97.38 165 ALA A C 1
ATOM 1284 O O . ALA A 1 165 ? -6.034 12.179 -1.221 1.00 97.38 165 ALA A O 1
ATOM 1285 N N . LYS A 1 166 ? -7.142 10.897 -2.687 1.00 97.81 166 LYS A N 1
ATOM 1286 C CA . LYS A 1 166 ? -8.471 11.309 -2.213 1.00 97.81 166 LYS A CA 1
ATOM 1287 C C . LYS A 1 166 ? -8.807 10.753 -0.834 1.00 97.81 166 LYS A C 1
ATOM 1289 O O . LYS A 1 166 ? -9.412 11.475 -0.042 1.00 97.81 166 LYS A O 1
ATOM 1294 N N . LEU A 1 167 ? -8.419 9.516 -0.540 1.00 96.56 167 LEU A N 1
ATOM 1295 C CA . LEU A 1 167 ? -8.640 8.901 0.766 1.00 96.56 167 LEU A CA 1
ATOM 1296 C C . LEU A 1 167 ? -7.775 9.549 1.854 1.00 96.56 167 LEU A C 1
ATOM 1298 O O . LEU A 1 167 ? -8.294 9.883 2.917 1.00 96.56 167 LEU A O 1
ATOM 1302 N N . GLU A 1 168 ? -6.499 9.814 1.569 1.00 95.94 168 GLU A N 1
ATOM 1303 C CA . GLU A 1 168 ? -5.612 10.566 2.464 1.00 95.94 168 GLU A CA 1
ATOM 1304 C C . GLU A 1 168 ? -6.167 11.979 2.702 1.00 95.94 168 GLU A C 1
ATOM 1306 O O . GLU A 1 168 ? -6.337 12.393 3.846 1.00 95.94 168 GLU A O 1
ATOM 1311 N N . GLN A 1 169 ? -6.536 12.700 1.636 1.00 95.75 169 GLN A N 1
ATOM 1312 C CA . GLN A 1 169 ? -7.015 14.083 1.733 1.00 95.75 169 GLN A CA 1
ATOM 1313 C C . GLN A 1 169 ? -8.328 14.213 2.516 1.00 95.75 169 GLN A C 1
ATOM 1315 O O . GLN A 1 169 ? -8.493 15.156 3.286 1.00 95.75 169 GLN A O 1
ATOM 1320 N N . ARG A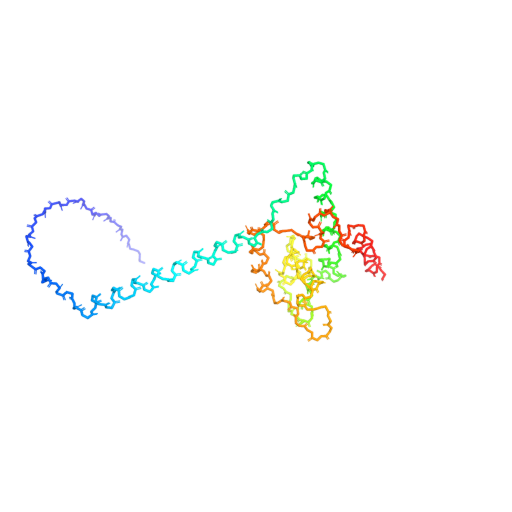 1 170 ? -9.299 13.328 2.265 1.00 97.12 170 ARG A N 1
ATOM 1321 C CA . ARG A 1 170 ? -10.663 13.486 2.794 1.00 97.12 170 ARG A CA 1
ATOM 1322 C C . ARG A 1 170 ? -10.892 12.748 4.107 1.00 97.12 170 ARG A C 1
ATOM 1324 O O . ARG A 1 170 ? -11.722 13.191 4.896 1.00 97.12 170 ARG A O 1
ATOM 1331 N N . TYR A 1 171 ? -10.194 11.637 4.316 1.00 93.81 171 TYR A N 1
ATOM 1332 C CA . TYR A 1 171 ? -10.444 10.730 5.435 1.00 93.81 171 TYR A CA 1
ATOM 1333 C C . TYR A 1 171 ? -9.198 10.456 6.279 1.00 93.81 171 TYR A C 1
ATOM 1335 O O . TYR A 1 171 ? -9.299 9.732 7.262 1.00 93.81 171 TYR A O 1
ATOM 1343 N N . GLY A 1 172 ? -8.039 11.025 5.928 1.00 93.88 172 GLY A N 1
ATOM 1344 C CA . GLY A 1 172 ? -6.799 10.784 6.664 1.00 93.88 172 GLY A CA 1
ATOM 1345 C C . GLY A 1 172 ? -6.333 9.332 6.580 1.00 93.88 172 GLY A C 1
ATOM 1346 O O . GLY A 1 172 ? -5.738 8.843 7.536 1.00 93.88 172 GLY A O 1
ATOM 1347 N N . TYR A 1 173 ? -6.633 8.651 5.467 1.00 94.88 173 TYR A N 1
ATOM 1348 C CA . TYR A 1 173 ? -6.320 7.234 5.286 1.00 94.88 173 TYR A CA 1
ATOM 1349 C C . TYR A 1 173 ? -4.849 6.916 5.572 1.00 94.88 173 TYR A C 1
ATOM 1351 O O . TYR A 1 173 ? -3.944 7.603 5.092 1.00 94.88 173 TYR A O 1
ATOM 1359 N N . VAL A 1 174 ? -4.615 5.812 6.275 1.00 94.19 174 VAL A N 1
ATOM 1360 C CA . VAL A 1 174 ? -3.296 5.206 6.471 1.00 94.19 174 VAL A CA 1
ATOM 1361 C C . VAL A 1 174 ? -3.351 3.689 6.272 1.00 94.19 174 VAL A C 1
ATOM 1363 O O . VAL A 1 174 ? -4.407 3.063 6.362 1.00 94.19 174 VAL A O 1
ATOM 1366 N N . ASP A 1 175 ? -2.193 3.077 6.000 1.00 95.81 175 ASP A N 1
ATOM 1367 C CA . ASP A 1 175 ? -2.089 1.616 5.881 1.00 95.81 175 ASP A CA 1
ATOM 1368 C C . ASP A 1 175 ? -2.647 0.927 7.137 1.00 95.81 175 ASP A C 1
ATOM 1370 O O . ASP A 1 175 ? -2.328 1.295 8.271 1.00 95.81 175 ASP A O 1
ATOM 1374 N N . GLY A 1 176 ? -3.501 -0.073 6.918 1.00 94.50 176 GLY A N 1
ATOM 1375 C CA . GLY A 1 176 ? -4.198 -0.791 7.980 1.00 94.50 176 GLY A CA 1
ATOM 1376 C C . GLY A 1 176 ? -5.634 -0.337 8.238 1.00 94.50 176 GLY A C 1
ATOM 1377 O O . GLY A 1 176 ? -6.356 -1.070 8.905 1.00 94.50 176 GLY A O 1
ATOM 1378 N N . ASP A 1 177 ? -6.089 0.804 7.704 1.00 94.25 177 ASP A N 1
ATOM 1379 C CA . ASP A 1 177 ? -7.463 1.282 7.941 1.00 94.25 177 ASP A CA 1
ATOM 1380 C C . ASP A 1 177 ? -8.543 0.315 7.435 1.00 94.25 177 ASP A C 1
ATOM 1382 O O . ASP A 1 177 ? -9.600 0.210 8.049 1.00 94.25 177 ASP A O 1
ATOM 1386 N N . PHE A 1 178 ? -8.283 -0.426 6.353 1.00 94.38 178 PHE A N 1
ATOM 1387 C CA . PHE A 1 178 ? -9.212 -1.455 5.867 1.00 94.38 178 PHE A CA 1
ATOM 1388 C C . PHE A 1 178 ? -9.161 -2.748 6.681 1.00 94.38 178 PHE A C 1
ATOM 1390 O O . PHE A 1 178 ? -10.040 -3.592 6.549 1.00 94.38 178 PHE A O 1
ATOM 1397 N N . GLU A 1 179 ? -8.133 -2.925 7.508 1.00 95.19 179 GLU A N 1
ATOM 1398 C CA . GLU A 1 179 ? -7.880 -4.163 8.236 1.00 95.19 179 GLU A CA 1
ATOM 1399 C C . GLU A 1 179 ? -8.111 -4.052 9.751 1.00 95.19 179 GLU A C 1
ATOM 1401 O O . GLU A 1 179 ? -7.799 -4.986 10.493 1.00 95.19 179 GLU A O 1
ATOM 1406 N N . ILE A 1 180 ? -8.660 -2.925 10.209 1.00 93.00 180 ILE A N 1
ATOM 1407 C CA . ILE A 1 180 ? -9.033 -2.671 11.602 1.00 93.00 180 ILE A CA 1
ATOM 1408 C C . ILE A 1 180 ? -10.556 -2.581 11.700 1.00 93.00 180 ILE A C 1
ATOM 1410 O O . ILE A 1 180 ? -11.193 -1.817 10.976 1.00 93.00 180 ILE A O 1
ATOM 1414 N N . ASP A 1 181 ? -11.138 -3.297 12.660 1.00 89.81 181 ASP A N 1
ATOM 1415 C CA . ASP A 1 181 ? -12.514 -3.045 13.079 1.00 89.81 181 ASP A CA 1
ATOM 1416 C C . ASP A 1 181 ? -12.553 -1.725 13.865 1.00 89.81 181 ASP A C 1
ATOM 1418 O O . ASP A 1 181 ? -12.037 -1.621 14.980 1.00 89.81 181 ASP A O 1
ATOM 1422 N N . LEU A 1 182 ? -13.167 -0.697 13.274 1.00 82.62 182 LEU A N 1
ATOM 1423 C CA . LEU A 1 182 ? -13.266 0.642 13.864 1.00 82.62 182 LEU A CA 1
ATOM 1424 C C . LEU A 1 182 ? -14.059 0.676 15.178 1.00 82.62 182 LEU A C 1
ATOM 1426 O O . LEU A 1 182 ? -13.883 1.604 15.966 1.00 82.62 182 LEU A O 1
ATOM 1430 N N . ARG A 1 183 ? -14.933 -0.307 15.425 1.00 84.50 183 ARG A N 1
ATOM 1431 C CA . ARG A 1 183 ? -15.744 -0.381 16.645 1.00 84.50 183 ARG A CA 1
ATOM 1432 C C . ARG A 1 183 ? -14.946 -0.941 17.816 1.00 84.50 183 ARG A C 1
ATOM 1434 O O . ARG A 1 183 ? -15.139 -0.499 18.944 1.00 84.50 183 ARG A O 1
ATOM 1441 N N . THR A 1 184 ? -14.087 -1.923 17.564 1.00 85.44 184 THR A N 1
ATOM 1442 C CA . THR A 1 184 ? -13.316 -2.614 18.612 1.00 85.44 184 THR A CA 1
ATOM 1443 C C . THR A 1 184 ? -11.872 -2.129 18.707 1.00 85.44 184 THR A C 1
ATOM 1445 O O . THR A 1 184 ? -11.213 -2.383 19.713 1.00 85.44 184 THR A O 1
ATOM 1448 N N . GLY A 1 185 ? -11.361 -1.457 17.672 1.00 85.50 185 GLY A N 1
ATOM 1449 C CA . GLY A 1 185 ? -9.955 -1.074 17.560 1.00 85.50 185 GLY A CA 1
ATOM 1450 C C . GLY A 1 185 ? -9.022 -2.273 17.370 1.00 85.50 185 GLY A C 1
ATOM 1451 O O . GLY A 1 185 ? -7.835 -2.175 17.672 1.00 85.50 185 GLY A O 1
ATOM 1452 N N . THR A 1 186 ? -9.540 -3.416 16.912 1.00 90.19 186 THR A N 1
ATOM 1453 C CA . THR A 1 186 ? -8.760 -4.649 16.745 1.00 90.19 186 THR A CA 1
ATOM 1454 C C . THR A 1 186 ? -8.520 -4.964 15.278 1.00 90.19 186 THR A C 1
ATOM 1456 O O . THR A 1 186 ? -9.405 -4.792 14.443 1.00 90.19 186 THR A O 1
ATOM 1459 N N . TRP A 1 187 ? -7.342 -5.502 14.978 1.00 93.88 187 TRP A N 1
ATOM 1460 C CA . TRP A 1 187 ? -7.015 -6.034 13.659 1.00 93.88 187 TRP A CA 1
ATOM 1461 C C . TRP A 1 187 ? -7.901 -7.228 13.301 1.00 93.88 187 TRP A C 1
ATOM 1463 O O . TRP A 1 187 ? -8.172 -8.084 14.147 1.00 93.88 187 TRP A O 1
ATOM 1473 N N . PHE A 1 188 ? -8.293 -7.328 12.033 1.00 94.62 188 PHE A N 1
ATOM 1474 C CA . PHE A 1 188 ? -8.842 -8.569 11.501 1.00 94.62 188 PHE A CA 1
ATOM 1475 C C . PHE A 1 188 ? -7.803 -9.694 11.560 1.00 94.62 188 PHE A C 1
ATOM 1477 O O . PHE A 1 188 ? -6.590 -9.464 11.614 1.00 94.62 188 PHE A O 1
ATOM 1484 N N . GLN A 1 189 ? -8.287 -10.936 11.555 1.00 92.00 189 GLN A N 1
ATOM 1485 C CA . GLN A 1 189 ? -7.445 -12.117 11.716 1.00 92.00 189 GLN A CA 1
ATOM 1486 C C . GLN A 1 189 ? -6.291 -12.136 10.699 1.00 92.00 189 GLN A C 1
ATOM 1488 O O . GLN A 1 189 ? -6.493 -12.004 9.491 1.00 92.00 189 GLN A O 1
ATOM 1493 N N . GLY A 1 190 ? -5.065 -12.296 11.205 1.00 92.88 190 GLY A N 1
ATOM 1494 C CA . GLY A 1 190 ? -3.847 -12.344 10.394 1.00 92.88 190 GLY A CA 1
ATOM 1495 C C . GLY A 1 190 ? -3.427 -11.005 9.778 1.00 92.88 190 GLY A C 1
ATOM 1496 O O . GLY A 1 190 ? -2.537 -10.981 8.929 1.00 92.88 190 GLY A O 1
ATOM 1497 N N . GLN A 1 191 ? -4.060 -9.895 10.167 1.00 94.62 191 GLN A N 1
ATOM 1498 C CA . GLN A 1 191 ? -3.679 -8.549 9.732 1.00 94.62 191 GLN A CA 1
ATOM 1499 C C . GLN A 1 191 ? -2.913 -7.757 10.787 1.00 94.62 191 GLN A C 1
ATOM 1501 O O . GLN A 1 191 ? -2.477 -6.643 10.498 1.00 94.62 191 GLN A O 1
ATOM 1506 N N . ASP A 1 192 ? -2.716 -8.331 11.971 1.00 95.12 192 ASP A N 1
ATOM 1507 C CA . ASP A 1 192 ? -1.995 -7.701 13.064 1.00 95.12 192 ASP A CA 1
ATOM 1508 C C . ASP A 1 192 ? -0.486 -7.555 12.765 1.00 95.12 192 ASP A C 1
ATOM 1510 O O . ASP A 1 192 ? 0.069 -8.256 11.906 1.00 95.12 192 ASP A O 1
ATOM 1514 N N . PRO A 1 193 ? 0.213 -6.659 13.483 1.00 96.75 193 PRO A N 1
ATOM 1515 C CA . PRO A 1 193 ? 1.625 -6.393 13.237 1.00 96.75 193 PRO A CA 1
ATOM 1516 C C . PRO A 1 193 ? 2.515 -7.623 13.420 1.00 96.75 193 PRO A C 1
ATOM 1518 O O . PRO A 1 193 ? 3.451 -7.804 12.646 1.00 96.75 193 PRO A O 1
ATOM 1521 N N . ASN A 1 194 ? 2.226 -8.490 14.395 1.00 97.25 194 ASN A N 1
ATOM 1522 C CA . ASN A 1 194 ? 3.084 -9.635 14.692 1.00 97.25 194 ASN A CA 1
ATOM 1523 C C . ASN A 1 194 ? 3.018 -10.662 13.554 1.00 97.25 194 ASN A C 1
ATOM 1525 O O . ASN A 1 194 ? 4.054 -11.180 13.135 1.00 97.25 194 ASN A O 1
ATOM 1529 N N . THR A 1 195 ? 1.827 -10.903 12.997 1.00 97.06 195 THR A N 1
ATOM 1530 C CA . THR A 1 195 ? 1.659 -11.759 11.812 1.00 97.06 195 THR A CA 1
ATOM 1531 C C . THR A 1 195 ? 2.470 -11.235 10.622 1.00 97.06 195 THR A C 1
ATOM 1533 O O . THR A 1 195 ? 3.179 -11.990 9.941 1.00 97.06 195 THR A O 1
ATOM 1536 N N . TRP A 1 196 ? 2.427 -9.925 10.375 1.00 97.38 196 TRP A N 1
ATOM 1537 C CA . TRP A 1 196 ? 3.183 -9.314 9.282 1.00 97.38 196 TRP A CA 1
ATOM 1538 C C . TRP A 1 196 ? 4.693 -9.304 9.532 1.00 97.38 196 TRP A C 1
ATOM 1540 O O . TRP A 1 196 ? 5.463 -9.552 8.604 1.00 97.38 196 TRP A O 1
ATOM 1550 N N . GLU A 1 197 ? 5.139 -9.077 10.767 1.00 97.88 197 GLU A N 1
ATOM 1551 C CA . GLU A 1 197 ? 6.550 -9.161 11.150 1.00 97.88 197 GLU A CA 1
ATOM 1552 C C . GLU A 1 197 ? 7.104 -10.575 10.939 1.00 97.88 197 GLU A C 1
ATOM 1554 O O . GLU A 1 197 ? 8.179 -10.729 10.357 1.00 97.88 197 GLU A O 1
ATOM 1559 N N . GLN A 1 198 ? 6.357 -11.609 11.336 1.00 97.38 198 GLN A N 1
ATOM 1560 C CA . GLN A 1 198 ? 6.722 -13.006 11.087 1.00 97.38 198 GLN A CA 1
ATOM 1561 C C . GLN A 1 198 ? 6.796 -13.308 9.586 1.00 97.38 198 GLN A C 1
ATOM 1563 O O . GLN A 1 198 ? 7.757 -13.926 9.122 1.00 97.38 198 GLN A O 1
ATOM 1568 N N . THR A 1 199 ? 5.834 -12.806 8.807 1.00 96.38 199 THR A N 1
ATOM 1569 C CA . THR A 1 199 ? 5.834 -12.936 7.342 1.00 96.38 199 THR A CA 1
ATOM 1570 C C . THR A 1 199 ? 7.075 -12.285 6.728 1.00 96.38 199 THR A C 1
ATOM 1572 O O . THR A 1 199 ? 7.765 -12.901 5.913 1.00 96.38 199 THR A O 1
ATOM 1575 N N . ALA A 1 200 ? 7.412 -11.065 7.156 1.00 96.19 200 ALA A N 1
ATOM 1576 C CA . ALA A 1 200 ? 8.597 -10.346 6.698 1.00 96.19 200 ALA A CA 1
ATOM 1577 C C . ALA A 1 200 ? 9.891 -11.103 7.035 1.00 96.19 200 ALA A C 1
ATOM 1579 O O . ALA A 1 200 ? 10.764 -11.250 6.179 1.00 96.19 200 ALA A O 1
ATOM 1580 N N . GLN A 1 201 ? 10.005 -11.634 8.256 1.00 95.69 201 GLN A N 1
ATOM 1581 C CA . GLN A 1 201 ? 11.148 -12.454 8.668 1.00 95.69 201 GLN A CA 1
ATOM 1582 C C . GLN A 1 201 ? 11.263 -13.735 7.834 1.00 95.69 201 GLN A C 1
ATOM 1584 O O . GLN A 1 201 ? 12.365 -14.111 7.430 1.00 95.69 201 GLN A O 1
ATOM 1589 N N . GLY A 1 202 ? 10.138 -14.397 7.550 1.00 94.50 202 GLY A N 1
ATOM 1590 C CA . GLY A 1 202 ? 10.091 -15.579 6.694 1.00 94.50 202 GLY A CA 1
ATOM 1591 C C . GLY A 1 202 ? 10.595 -15.289 5.279 1.00 94.50 202 GLY A C 1
ATOM 1592 O O . GLY A 1 202 ? 11.458 -16.008 4.771 1.00 94.50 202 GLY A O 1
ATOM 1593 N N . GLN A 1 203 ? 10.130 -14.198 4.666 1.00 90.94 203 GLN A N 1
ATOM 1594 C CA . GLN A 1 203 ? 10.573 -13.796 3.329 1.00 90.94 203 GLN A CA 1
ATOM 1595 C C . GLN A 1 203 ? 12.043 -13.380 3.287 1.00 90.94 203 GLN A C 1
ATOM 1597 O O . GLN A 1 203 ? 12.756 -13.735 2.352 1.00 90.94 203 GLN A O 1
ATOM 1602 N N . GLU A 1 204 ? 12.521 -12.671 4.306 1.00 90.06 204 GLU A N 1
ATOM 1603 C CA . GLU A 1 204 ? 13.928 -12.286 4.404 1.00 90.06 204 GLU A CA 1
ATOM 1604 C C . GLU A 1 204 ? 14.840 -13.519 4.489 1.00 90.06 204 GLU A C 1
ATOM 1606 O O . GLU A 1 204 ? 15.844 -13.610 3.782 1.00 90.06 204 GLU A O 1
ATOM 1611 N N . ARG A 1 205 ? 14.454 -14.524 5.286 1.00 91.06 205 ARG A N 1
ATOM 1612 C CA . ARG A 1 205 ? 15.165 -15.811 5.340 1.00 91.06 205 ARG A CA 1
ATOM 1613 C C . ARG A 1 205 ? 15.156 -16.521 3.989 1.00 91.06 205 ARG A C 1
ATOM 1615 O O . ARG A 1 205 ? 16.185 -17.065 3.597 1.00 91.06 205 ARG A O 1
ATOM 1622 N N . ALA A 1 206 ? 14.030 -16.502 3.276 1.00 88.50 206 ALA A N 1
ATOM 1623 C CA . ALA A 1 206 ? 13.924 -17.100 1.948 1.00 88.50 206 ALA A CA 1
ATOM 1624 C C . ALA A 1 206 ? 14.816 -16.394 0.912 1.00 88.50 206 ALA A C 1
ATOM 1626 O O . ALA A 1 206 ? 15.412 -17.064 0.083 1.00 88.50 206 ALA A O 1
ATOM 1627 N N . ARG A 1 207 ? 14.976 -15.065 0.979 1.00 83.62 207 ARG A N 1
ATOM 1628 C CA . ARG A 1 207 ? 15.844 -14.304 0.055 1.00 83.62 207 ARG A CA 1
ATOM 1629 C C . ARG A 1 207 ? 17.336 -14.576 0.257 1.00 83.62 207 ARG A C 1
ATOM 1631 O O . ARG A 1 207 ? 18.105 -14.461 -0.702 1.00 83.62 207 ARG A O 1
ATOM 1638 N N . ARG A 1 208 ? 17.748 -14.908 1.486 1.00 81.75 208 ARG A N 1
ATOM 1639 C CA . ARG A 1 208 ? 19.148 -15.205 1.847 1.00 81.75 208 ARG A CA 1
ATOM 1640 C C . ARG A 1 208 ? 19.615 -16.604 1.441 1.00 81.75 208 ARG A C 1
ATOM 1642 O O . ARG A 1 208 ? 20.818 -16.795 1.323 1.00 81.75 208 ARG A O 1
ATOM 1649 N N . ARG A 1 209 ? 18.690 -17.548 1.261 1.00 75.50 209 ARG A N 1
ATOM 1650 C CA . ARG A 1 209 ? 18.962 -18.894 0.730 1.00 75.50 209 ARG A CA 1
ATOM 1651 C C . ARG A 1 209 ? 19.030 -18.819 -0.782 1.00 75.50 209 ARG A C 1
ATOM 1653 O O . ARG A 1 209 ? 20.103 -19.053 -1.367 1.00 75.50 209 ARG A O 1
#

Foldseek 3Di:
DDDDDDDDDDDDDDDDDDDDDDDDPDPPDPVVNVVVVVVVVVVVVVVVVVVVVVVVVVVVPDDPPAPDDDPVLVVVLVVFLVLLLVLVCLVQVDAAPQQFHDAPQCVVVVHDFCAHRVGADPQAGSNGDGSQLRLQQVLCQVVVNQHPDPPTHRDDSVRSVVVSVCCCVPPVDDRCPSQADPNVRDGDPCSTSVSSNVVSVVVVVVSVD

Secondary structure (DSSP, 8-state):
-------------------PPP--------HHHHHHHHHHHHHHHHHHHHHHHHHHHHHHTSPPPPP---HHHHHHHHHHHHHHHHHHHHHHT---TTS----HHHHHTTPPPSS-TT-PPTTB-TTS-BHHHHHHHHHHHHTTSS-SSTTS-PPPHHHHHHHHHHHHHHH---TTGGGEETTTTEEPTT-SHHHHHHHHHHHHHHHH-

pLDDT: mean 82.53, std 18.19, range [37.72, 98.06]